Protein AF-A0A165FEC8-F1 (afdb_monomer_lite)

Structure (mmCIF, N/CA/C/O backbone):
data_AF-A0A165FEC8-F1
#
_entry.id   AF-A0A165FEC8-F1
#
loop_
_atom_site.group_PDB
_atom_site.id
_atom_site.type_symbol
_atom_site.label_atom_id
_atom_site.label_alt_id
_atom_site.label_comp_id
_atom_site.label_asym_id
_atom_site.label_entity_id
_atom_site.label_seq_id
_atom_site.pdbx_PDB_ins_code
_atom_site.Cartn_x
_atom_site.Cartn_y
_atom_site.Cartn_z
_atom_site.occupancy
_atom_site.B_iso_or_equiv
_atom_site.auth_seq_id
_atom_site.auth_comp_id
_atom_site.auth_asym_id
_atom_site.auth_atom_id
_atom_site.pdbx_PDB_model_num
ATOM 1 N N . MET A 1 1 ? -7.230 -52.445 -0.172 1.00 41.22 1 MET A N 1
ATOM 2 C CA . MET A 1 1 ? -8.208 -51.425 -0.617 1.00 41.22 1 MET A CA 1
ATOM 3 C C . MET A 1 1 ? -7.921 -50.119 0.121 1.00 41.22 1 MET A C 1
ATOM 5 O O . MET A 1 1 ? -8.339 -49.975 1.259 1.00 41.22 1 MET A O 1
ATOM 9 N N . GLN A 1 2 ? -7.146 -49.203 -0.468 1.00 38.09 2 GLN A N 1
ATOM 10 C CA . GLN A 1 2 ? -6.857 -47.883 0.116 1.00 38.09 2 GLN A CA 1
ATOM 11 C C . GLN A 1 2 ? -7.726 -46.829 -0.575 1.00 38.09 2 GLN A C 1
ATOM 13 O O . GLN A 1 2 ? -7.695 -46.691 -1.796 1.00 38.09 2 GLN A O 1
ATOM 18 N N . ARG A 1 3 ? -8.544 -46.121 0.212 1.00 42.72 3 ARG A N 1
ATOM 19 C CA . ARG A 1 3 ? -9.381 -45.012 -0.255 1.00 42.72 3 ARG A CA 1
ATOM 20 C C . ARG A 1 3 ? -8.489 -43.798 -0.513 1.00 42.72 3 ARG A C 1
ATOM 22 O O . ARG A 1 3 ? -7.896 -43.261 0.416 1.00 42.72 3 ARG A O 1
ATOM 29 N N . SER A 1 4 ? -8.408 -43.381 -1.773 1.00 43.53 4 SER A N 1
ATOM 30 C CA . SER A 1 4 ? -7.780 -42.124 -2.176 1.00 43.53 4 SER A CA 1
ATOM 31 C C . SER A 1 4 ? -8.673 -40.964 -1.725 1.00 43.53 4 SER A C 1
ATOM 33 O O . SER A 1 4 ? -9.794 -40.806 -2.211 1.00 43.53 4 SER A O 1
ATOM 35 N N . ILE A 1 5 ? -8.204 -40.194 -0.743 1.00 47.12 5 ILE A N 1
ATOM 36 C CA . ILE A 1 5 ? -8.852 -38.953 -0.317 1.00 47.12 5 ILE A CA 1
ATOM 37 C C . ILE A 1 5 ? -8.560 -37.922 -1.406 1.00 47.12 5 ILE A C 1
ATOM 39 O O . ILE A 1 5 ? -7.439 -37.436 -1.531 1.00 47.12 5 ILE A O 1
ATOM 43 N N . ARG A 1 6 ? -9.567 -37.605 -2.225 1.00 45.56 6 ARG A N 1
ATOM 44 C CA . ARG A 1 6 ? -9.520 -36.426 -3.091 1.00 45.56 6 ARG A CA 1
ATOM 45 C C . ARG A 1 6 ? -9.589 -35.199 -2.193 1.00 45.56 6 ARG A C 1
ATOM 47 O O . ARG A 1 6 ? -10.635 -34.923 -1.610 1.00 45.56 6 ARG A O 1
ATOM 54 N N . THR A 1 7 ? -8.485 -34.473 -2.082 1.00 43.38 7 THR A N 1
ATOM 55 C CA . THR A 1 7 ? -8.471 -33.132 -1.500 1.00 43.38 7 THR A CA 1
ATOM 56 C C . THR A 1 7 ? -9.323 -32.238 -2.396 1.00 43.38 7 THR A C 1
ATOM 58 O O . THR A 1 7 ? -8.895 -31.834 -3.476 1.00 43.38 7 THR A O 1
ATOM 61 N N . VAL A 1 8 ? -10.566 -31.982 -1.993 1.00 46.44 8 VAL A N 1
ATOM 62 C CA . VAL A 1 8 ? -11.402 -30.971 -2.640 1.00 46.44 8 VAL A CA 1
ATOM 63 C C . VAL A 1 8 ? -10.799 -29.622 -2.260 1.00 46.44 8 VAL A C 1
ATOM 65 O O . VAL A 1 8 ? -10.871 -29.209 -1.105 1.00 46.44 8 VAL A O 1
ATOM 68 N N . SER A 1 9 ? -10.124 -28.979 -3.213 1.00 42.28 9 SER A N 1
A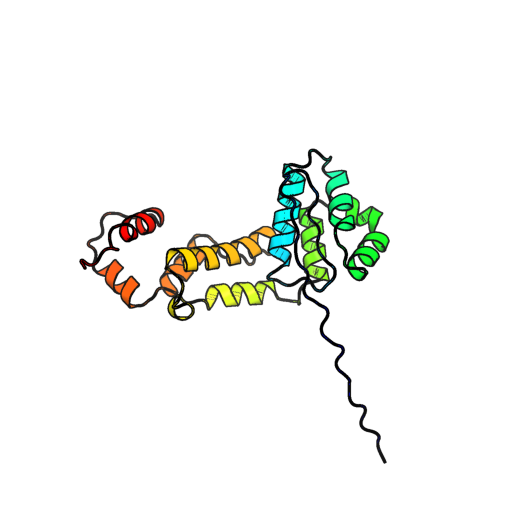TOM 69 C CA . SER A 1 9 ? -9.649 -27.606 -3.053 1.00 42.28 9 SER A CA 1
ATOM 70 C C . SER A 1 9 ? -10.871 -26.712 -2.850 1.00 42.28 9 SER A C 1
ATOM 72 O O . SER A 1 9 ? -11.766 -26.684 -3.697 1.00 42.28 9 SER A O 1
ATOM 74 N N . ALA A 1 10 ? -10.955 -26.049 -1.696 1.00 48.88 10 ALA A N 1
ATOM 75 C CA . ALA A 1 10 ? -12.011 -25.083 -1.432 1.00 48.88 10 ALA A CA 1
ATOM 76 C C . ALA A 1 10 ? -11.959 -23.966 -2.492 1.00 48.88 10 ALA A C 1
ATOM 78 O O . ALA A 1 10 ? -10.859 -23.570 -2.893 1.00 48.88 10 ALA A O 1
ATOM 79 N N . PRO A 1 11 ? -13.110 -23.439 -2.949 1.00 50.84 11 PRO A N 1
ATOM 80 C CA . PRO A 1 11 ? -13.116 -22.317 -3.875 1.00 50.84 11 PRO A CA 1
ATOM 81 C C . PRO A 1 11 ? -12.338 -21.152 -3.258 1.00 50.84 11 PRO A C 1
ATOM 83 O O . PRO A 1 11 ? -12.510 -20.820 -2.083 1.00 50.84 11 PRO A O 1
ATOM 86 N N . ALA A 1 12 ? -11.442 -20.560 -4.048 1.00 66.00 12 ALA A N 1
ATOM 87 C CA . ALA A 1 12 ? -10.668 -19.410 -3.615 1.00 66.00 12 ALA A CA 1
ATOM 88 C C . ALA A 1 12 ? -11.630 -18.299 -3.167 1.00 66.00 12 ALA A C 1
ATOM 90 O O . ALA A 1 12 ? -12.549 -17.952 -3.907 1.00 66.00 12 ALA A O 1
ATOM 91 N N . ALA A 1 13 ? -11.421 -17.752 -1.966 1.00 66.12 13 ALA A N 1
ATOM 92 C CA . ALA A 1 13 ? -12.216 -16.631 -1.470 1.00 66.12 13 ALA A CA 1
ATOM 93 C C . ALA A 1 13 ? -12.252 -15.485 -2.508 1.00 66.12 13 ALA A C 1
ATOM 95 O O . ALA A 1 13 ? -11.235 -15.267 -3.186 1.00 66.12 13 ALA A O 1
ATOM 96 N N . PRO A 1 14 ? -13.386 -14.767 -2.639 1.00 82.94 14 PRO A N 1
ATOM 97 C CA . PRO A 1 14 ? -13.519 -13.658 -3.580 1.00 82.94 14 PRO A CA 1
ATOM 98 C C . PRO A 1 14 ? -12.465 -12.580 -3.304 1.00 82.94 14 PRO A C 1
ATOM 100 O O . PRO A 1 14 ? -11.948 -12.473 -2.191 1.00 82.94 14 PRO A O 1
ATOM 103 N N . LEU A 1 15 ? -12.097 -11.808 -4.325 1.00 87.69 15 LEU A N 1
ATOM 104 C CA . LEU A 1 15 ? -11.164 -10.691 -4.164 1.00 87.69 15 LEU A CA 1
ATOM 105 C C . LEU A 1 15 ? -11.869 -9.516 -3.487 1.00 87.69 15 LEU A C 1
ATOM 107 O O . LEU A 1 15 ? -13.025 -9.233 -3.794 1.00 87.69 15 LEU A O 1
ATOM 111 N N . THR A 1 16 ? -11.164 -8.833 -2.585 1.00 89.31 16 THR A N 1
ATOM 112 C CA . THR A 1 16 ? -11.672 -7.597 -1.976 1.00 89.31 16 THR A CA 1
ATOM 113 C C . THR A 1 16 ? -11.747 -6.486 -3.013 1.00 89.31 16 THR A C 1
ATOM 115 O O . THR A 1 16 ? -10.860 -6.364 -3.856 1.00 89.31 16 THR A O 1
ATOM 118 N N . THR A 1 17 ? -12.712 -5.597 -2.857 1.00 91.19 17 THR A N 1
ATOM 119 C CA . THR A 1 17 ? -12.829 -4.340 -3.598 1.00 91.19 17 THR A CA 1
ATOM 120 C C . THR A 1 17 ? -12.825 -3.187 -2.609 1.00 91.19 17 THR A C 1
ATOM 122 O O . THR A 1 17 ? -13.438 -3.281 -1.543 1.00 91.19 17 THR A O 1
ATOM 125 N N . VAL A 1 18 ? -12.153 -2.098 -2.963 1.00 91.31 18 VAL A N 1
ATOM 126 C CA . VAL A 1 18 ? -12.165 -0.866 -2.175 1.00 91.31 18 VAL A CA 1
ATOM 127 C C . VAL A 1 18 ? -13.265 0.031 -2.723 1.00 91.31 18 VAL A C 1
ATOM 129 O O . VAL A 1 18 ? -13.408 0.199 -3.929 1.00 91.31 18 VAL A O 1
ATOM 132 N N . SER A 1 19 ? -14.099 0.567 -1.842 1.00 90.94 19 SER A N 1
ATOM 133 C CA . SER A 1 19 ? -15.155 1.510 -2.195 1.00 90.94 19 SER A CA 1
ATOM 134 C C . SER A 1 19 ? -14.917 2.817 -1.459 1.00 90.94 19 SER A C 1
ATOM 136 O O . SER A 1 19 ? -14.934 2.862 -0.229 1.00 90.94 19 SER A O 1
ATOM 138 N N . THR A 1 20 ? -14.688 3.885 -2.215 1.00 86.69 20 THR A N 1
ATOM 139 C CA . THR A 1 20 ? -14.615 5.256 -1.709 1.00 86.69 20 THR A CA 1
ATOM 140 C C . THR A 1 20 ? -15.892 5.994 -2.088 1.00 86.69 20 THR A C 1
ATOM 142 O O . THR A 1 20 ? -16.472 5.769 -3.150 1.00 86.69 20 THR A O 1
ATOM 145 N N . SER A 1 21 ? -16.379 6.854 -1.197 1.00 80.06 21 SER A N 1
ATOM 146 C CA . SER A 1 21 ? -17.506 7.726 -1.519 1.00 80.06 21 SER A CA 1
ATOM 147 C C . SER A 1 21 ? -17.010 8.977 -2.257 1.00 80.06 21 SER A C 1
ATOM 149 O O . SER A 1 21 ? -15.848 9.366 -2.142 1.00 80.06 21 SER A O 1
ATOM 151 N N . ASN A 1 22 ? -17.909 9.665 -2.968 1.00 73.56 22 ASN A N 1
ATOM 152 C CA . ASN A 1 22 ? -17.605 10.959 -3.597 1.00 73.56 22 ASN A CA 1
ATOM 153 C C . ASN A 1 22 ? -17.339 12.085 -2.573 1.00 73.56 22 ASN A C 1
ATOM 155 O O . ASN A 1 22 ? -17.002 13.206 -2.956 1.00 73.56 22 ASN A O 1
ATOM 159 N N . LYS A 1 23 ? -17.520 11.828 -1.272 1.00 79.75 23 LYS A N 1
ATOM 160 C CA . LYS A 1 23 ? -17.239 12.773 -0.192 1.00 79.75 23 LYS A CA 1
ATOM 161 C C . LYS A 1 23 ? -15.897 12.429 0.443 1.00 79.75 23 LYS A C 1
ATOM 163 O O . LYS A 1 23 ? -15.724 11.367 1.026 1.00 79.75 23 LYS A O 1
ATOM 168 N N . LEU A 1 24 ? -14.991 13.404 0.450 1.00 78.00 24 LEU A N 1
ATOM 169 C CA . LEU A 1 24 ? -13.624 13.274 0.982 1.00 78.00 24 LEU A CA 1
ATOM 170 C C . LEU A 1 24 ? -13.550 12.823 2.455 1.00 78.00 24 LEU A C 1
ATOM 172 O O . LEU A 1 24 ? -12.507 12.368 2.912 1.00 78.00 24 LEU A O 1
ATOM 176 N N . LYS A 1 25 ? -14.633 13.000 3.221 1.00 87.56 25 LYS A N 1
ATOM 177 C CA . LYS A 1 25 ? -14.684 12.715 4.662 1.00 87.56 25 LYS A CA 1
ATOM 178 C C . LYS A 1 25 ? -15.190 11.318 4.998 1.00 87.56 25 LYS A C 1
ATOM 180 O O . LYS A 1 25 ? -15.132 10.947 6.166 1.00 87.56 25 LYS A O 1
ATOM 185 N N . ASP A 1 26 ? -15.730 10.589 4.027 1.00 89.50 26 ASP A N 1
ATOM 186 C CA . ASP A 1 26 ? -16.346 9.296 4.299 1.00 89.50 26 ASP A CA 1
ATOM 187 C C . ASP A 1 26 ? -15.265 8.223 4.437 1.00 89.50 26 ASP A C 1
ATOM 189 O O . ASP A 1 26 ? -14.264 8.218 3.717 1.00 89.50 26 ASP A O 1
ATOM 193 N N . CYS A 1 27 ? -15.464 7.320 5.396 1.00 91.94 27 CYS A N 1
ATOM 194 C CA . CYS A 1 27 ? -14.553 6.205 5.605 1.00 91.94 27 CYS A CA 1
ATOM 195 C C . CYS A 1 27 ? -14.643 5.249 4.404 1.00 91.94 27 CYS A C 1
ATOM 197 O O . CYS A 1 27 ? -15.759 4.930 3.978 1.00 91.94 27 CYS A O 1
ATOM 199 N N . PRO A 1 28 ? -13.511 4.813 3.825 1.00 94.62 28 PRO A N 1
ATOM 200 C CA . PRO A 1 28 ? -13.537 3.839 2.746 1.00 94.62 28 PRO A CA 1
ATOM 201 C C . PRO A 1 28 ? -14.023 2.492 3.265 1.00 94.62 28 PRO A C 1
ATOM 203 O O . PRO A 1 28 ? -13.765 2.147 4.410 1.00 94.62 28 PRO A O 1
ATOM 206 N N . VAL A 1 29 ? -14.656 1.703 2.403 1.00 95.69 29 VAL A N 1
ATOM 207 C CA . VAL A 1 29 ? -15.111 0.350 2.739 1.00 95.69 29 VAL A CA 1
ATOM 208 C C . VAL A 1 29 ? -14.279 -0.669 1.976 1.00 95.69 29 VAL A C 1
ATOM 210 O O . VAL A 1 29 ? -14.133 -0.569 0.756 1.00 95.69 29 VAL A O 1
ATOM 213 N N . LEU A 1 30 ? -13.759 -1.667 2.688 1.00 94.88 30 LEU A N 1
ATOM 214 C CA . LEU A 1 30 ? -13.128 -2.838 2.088 1.00 94.88 30 LEU A CA 1
ATOM 215 C C . LEU A 1 30 ? -14.135 -3.987 2.105 1.00 94.88 30 LEU A C 1
ATOM 217 O O . LEU A 1 30 ? -14.526 -4.458 3.175 1.00 94.88 30 LEU A O 1
ATOM 221 N N . SER A 1 31 ? -14.572 -4.437 0.928 1.00 94.56 31 SER A N 1
ATOM 222 C CA . SER A 1 31 ? -15.517 -5.553 0.840 1.00 94.56 31 SER A CA 1
ATOM 223 C C . SER A 1 31 ? -14.914 -6.858 1.372 1.00 94.56 31 SER A C 1
ATOM 225 O O . SER A 1 31 ? -13.695 -7.010 1.475 1.00 94.56 31 SER A O 1
ATOM 227 N N . ALA A 1 32 ? -15.779 -7.809 1.735 1.00 92.81 32 ALA A N 1
ATOM 228 C CA . ALA A 1 32 ? -15.339 -9.119 2.198 1.00 92.81 32 ALA A CA 1
ATOM 229 C C . ALA A 1 32 ? -14.569 -9.857 1.090 1.00 92.81 32 ALA A C 1
ATOM 231 O O . ALA A 1 32 ? -14.942 -9.802 -0.084 1.00 92.81 32 ALA A O 1
ATOM 232 N N . GLY A 1 33 ? -13.507 -10.570 1.461 1.00 91.69 33 GLY A N 1
ATOM 233 C CA . GLY A 1 33 ? -12.644 -11.250 0.508 1.00 91.69 33 GLY A CA 1
ATOM 234 C C . GLY A 1 33 ? -11.173 -11.289 0.911 1.00 91.69 33 GLY A C 1
ATOM 235 O O . GLY A 1 33 ? -10.768 -10.987 2.033 1.00 91.69 33 GLY A O 1
ATOM 236 N N . ARG A 1 34 ? -10.337 -11.689 -0.047 1.00 89.56 34 ARG A N 1
ATOM 237 C CA . ARG A 1 34 ? -8.880 -11.751 0.090 1.00 89.56 34 ARG A CA 1
ATOM 238 C C . ARG A 1 34 ? -8.222 -10.476 -0.437 1.00 89.56 34 ARG A C 1
ATOM 240 O O . ARG A 1 34 ? -8.329 -10.175 -1.628 1.00 89.56 34 ARG A O 1
ATOM 247 N N . LEU A 1 35 ? -7.492 -9.794 0.444 1.00 90.56 35 LEU A N 1
ATOM 248 C CA . LEU A 1 35 ? -6.564 -8.726 0.079 1.00 90.56 35 LEU A CA 1
ATOM 249 C C . LEU A 1 35 ? -5.424 -9.288 -0.776 1.00 90.56 35 LEU A C 1
ATOM 251 O O . LEU A 1 35 ? -4.910 -10.379 -0.532 1.00 90.56 35 LEU A O 1
ATOM 255 N N . THR A 1 36 ? -5.034 -8.532 -1.793 1.00 87.12 36 THR A N 1
ATOM 256 C CA . THR A 1 36 ? -3.954 -8.888 -2.715 1.00 87.12 36 THR A CA 1
ATOM 257 C C . THR A 1 36 ? -2.959 -7.743 -2.813 1.00 87.12 36 THR A C 1
ATOM 259 O O . THR A 1 36 ? -3.307 -6.610 -2.478 1.00 87.12 36 THR A O 1
ATOM 262 N N . PRO A 1 37 ? -1.745 -7.985 -3.332 1.00 83.75 37 PRO A N 1
ATOM 263 C CA . PRO A 1 37 ? -0.804 -6.904 -3.608 1.00 83.75 37 PRO A CA 1
ATOM 264 C C . PRO A 1 37 ? -1.353 -5.823 -4.553 1.00 83.75 37 PRO A C 1
ATOM 266 O O . PRO A 1 37 ? -0.840 -4.713 -4.538 1.00 83.75 37 PRO A O 1
ATOM 269 N N . ALA A 1 38 ? -2.393 -6.123 -5.342 1.00 80.62 38 ALA A N 1
ATOM 270 C CA . ALA A 1 38 ? -3.069 -5.148 -6.196 1.00 80.62 38 ALA A CA 1
ATOM 271 C C . ALA A 1 38 ? -4.095 -4.294 -5.427 1.00 80.62 38 ALA A C 1
ATOM 273 O O . ALA A 1 38 ? -4.157 -3.086 -5.623 1.00 80.62 38 ALA A O 1
ATOM 274 N N . THR A 1 39 ? -4.870 -4.903 -4.523 1.00 88.19 39 THR A N 1
ATOM 275 C CA . THR A 1 39 ? -5.973 -4.226 -3.809 1.00 88.19 39 THR A CA 1
ATOM 276 C C . THR A 1 39 ? -5.534 -3.554 -2.507 1.00 88.19 39 THR A C 1
ATOM 278 O O . THR A 1 39 ? -6.106 -2.548 -2.093 1.00 88.19 39 THR A O 1
ATOM 281 N N . PHE A 1 40 ? -4.487 -4.069 -1.860 1.00 89.00 40 PHE A N 1
ATOM 282 C CA . PHE A 1 40 ? -3.935 -3.497 -0.632 1.00 89.00 40 PHE A CA 1
ATOM 283 C C . PHE A 1 40 ? -3.448 -2.040 -0.797 1.00 89.00 40 PHE A C 1
ATOM 285 O O . PHE A 1 40 ? -3.771 -1.204 0.050 1.00 89.00 40 PHE A O 1
ATOM 292 N N . PRO A 1 41 ? -2.725 -1.684 -1.874 1.00 83.19 41 PRO A N 1
ATOM 293 C CA . PRO A 1 41 ? -2.451 -0.301 -2.251 1.00 83.19 41 PRO A CA 1
ATOM 294 C C . PRO A 1 41 ? -3.631 0.656 -2.225 1.00 83.19 41 PRO A C 1
ATOM 296 O O . PRO A 1 41 ? -3.545 1.736 -1.644 1.00 83.19 41 PRO A O 1
ATOM 299 N N . GLU A 1 42 ? -4.717 0.255 -2.877 1.00 87.56 42 GLU A N 1
ATOM 300 C CA . GLU A 1 42 ? -5.912 1.066 -3.045 1.00 87.56 42 GLU A CA 1
ATOM 301 C C . GLU A 1 42 ? -6.550 1.320 -1.679 1.00 87.56 42 GLU A C 1
ATOM 303 O O . GLU A 1 42 ? -6.874 2.458 -1.335 1.00 87.56 42 GLU A O 1
ATOM 308 N N . TRP A 1 43 ? -6.595 0.281 -0.841 1.00 92.81 43 TRP A N 1
ATOM 309 C CA . TRP A 1 43 ? -7.056 0.381 0.537 1.00 92.81 43 TRP A CA 1
ATOM 310 C C . TRP A 1 43 ? -6.177 1.326 1.356 1.00 92.81 43 TRP A C 1
ATOM 312 O O . TRP A 1 43 ? -6.672 2.250 2.002 1.00 92.81 43 TRP A O 1
ATOM 322 N N . SER A 1 44 ? -4.856 1.144 1.283 1.00 90.81 44 SER A N 1
ATOM 323 C CA . SER A 1 44 ? -3.882 1.983 1.979 1.00 90.81 44 SER A CA 1
ATOM 324 C C . SER A 1 44 ? -4.019 3.458 1.595 1.00 90.81 44 SER A C 1
ATOM 326 O O . SER A 1 44 ? -3.991 4.330 2.467 1.00 90.81 44 SER A O 1
ATOM 328 N N . HIS A 1 45 ? -4.187 3.743 0.303 1.00 88.25 45 HIS A N 1
ATOM 329 C CA . HIS A 1 45 ? -4.393 5.094 -0.200 1.00 88.25 45 HIS A CA 1
ATOM 330 C C . HIS A 1 45 ? -5.702 5.692 0.328 1.00 88.25 45 HIS A C 1
ATOM 332 O O . HIS A 1 45 ? -5.697 6.798 0.872 1.00 88.25 45 HIS A O 1
ATOM 338 N N . ALA A 1 46 ? -6.801 4.942 0.238 1.00 92.12 46 ALA A N 1
ATOM 339 C CA . ALA A 1 46 ? -8.110 5.383 0.698 1.00 92.12 46 ALA A CA 1
ATOM 340 C C . ALA A 1 46 ? -8.128 5.682 2.210 1.00 92.12 46 ALA A C 1
ATOM 342 O O . ALA A 1 46 ? -8.673 6.702 2.636 1.00 92.12 46 ALA A O 1
ATOM 343 N N . CYS A 1 47 ? -7.454 4.863 3.024 1.00 93.38 47 CYS A N 1
ATOM 344 C CA . CYS A 1 47 ? -7.333 5.092 4.466 1.00 93.38 47 CYS A CA 1
ATOM 345 C C . CYS A 1 47 ? -6.569 6.383 4.788 1.00 93.38 47 CYS A C 1
ATOM 347 O O . CYS A 1 47 ? -6.977 7.149 5.661 1.00 93.38 47 CYS A O 1
ATOM 349 N N . ARG A 1 48 ? -5.470 6.658 4.071 1.00 91.56 48 ARG A N 1
ATOM 350 C CA . ARG A 1 48 ? -4.693 7.900 4.248 1.00 91.56 48 ARG A CA 1
ATOM 351 C C . ARG A 1 48 ? -5.479 9.122 3.798 1.00 91.56 48 ARG A C 1
ATOM 353 O O . ARG A 1 48 ? -5.404 10.170 4.436 1.00 91.56 48 ARG A O 1
ATOM 360 N N . HIS A 1 49 ? -6.244 8.983 2.718 1.00 91.56 49 HIS A N 1
ATOM 361 C CA . HIS A 1 49 ? -7.146 10.026 2.255 1.00 91.56 49 HIS A CA 1
ATOM 362 C C . HIS A 1 49 ? -8.179 10.369 3.338 1.00 91.56 49 HIS A C 1
ATOM 364 O O . HIS A 1 49 ? -8.310 11.531 3.724 1.00 91.56 49 HIS A O 1
ATOM 370 N N . PHE A 1 50 ? -8.823 9.352 3.914 1.00 93.69 50 PHE A N 1
ATOM 371 C CA . PHE A 1 50 ? -9.742 9.521 5.036 1.00 93.69 50 PHE A CA 1
ATOM 372 C C . PHE A 1 50 ? -9.064 10.148 6.261 1.00 93.69 50 PHE A C 1
ATOM 374 O O . PHE A 1 50 ? -9.586 11.114 6.813 1.00 93.69 50 PHE A O 1
ATOM 381 N N . GLN A 1 51 ? -7.874 9.688 6.661 1.00 93.38 51 GLN A N 1
ATOM 382 C CA . GLN A 1 51 ? -7.123 10.295 7.768 1.00 93.38 51 GLN A CA 1
ATOM 383 C C . GLN A 1 51 ? -6.898 11.796 7.557 1.00 93.38 51 GLN A C 1
ATOM 385 O O . GLN A 1 51 ? -7.080 12.587 8.479 1.00 93.38 51 GLN A O 1
ATOM 390 N N . LYS A 1 52 ? -6.533 12.197 6.337 1.00 92.56 52 LYS A N 1
ATOM 391 C CA . LYS A 1 52 ? -6.247 13.594 6.002 1.00 92.56 52 LYS A CA 1
ATOM 392 C C . LYS A 1 52 ? -7.492 14.485 6.015 1.00 92.56 52 LYS A C 1
ATOM 394 O O . LYS A 1 52 ? -7.387 15.664 6.346 1.00 92.56 52 LYS A O 1
ATOM 399 N N . HIS A 1 53 ? -8.648 13.954 5.620 1.00 92.38 53 HIS A N 1
ATOM 400 C CA . HIS A 1 53 ? -9.827 14.769 5.312 1.00 92.38 53 HIS A CA 1
ATOM 401 C C . HIS A 1 53 ? -11.004 14.597 6.281 1.00 92.38 53 HIS A C 1
ATOM 403 O O . HIS A 1 53 ? -11.863 15.477 6.349 1.00 92.38 53 HIS A O 1
ATOM 409 N N . SER A 1 54 ? -11.047 13.515 7.058 1.00 92.50 54 SER A N 1
ATOM 410 C CA . SER A 1 54 ? -12.165 13.191 7.956 1.00 92.50 54 SER A CA 1
ATOM 411 C C . SER A 1 54 ? -12.349 14.174 9.115 1.00 92.50 54 SER A C 1
ATOM 413 O O . SER A 1 54 ? -13.460 14.309 9.626 1.00 92.50 54 SER A O 1
ATOM 415 N N . GLY A 1 55 ? -11.280 14.864 9.531 1.00 90.50 55 GLY A N 1
ATOM 416 C CA . GLY A 1 55 ? -11.276 15.717 10.725 1.00 90.50 55 GLY A CA 1
ATOM 417 C C . GLY A 1 55 ? -11.394 14.935 12.039 1.00 90.50 55 GLY A C 1
ATOM 418 O O . GLY A 1 55 ? -11.737 15.522 13.060 1.00 90.50 55 GLY A O 1
ATOM 419 N N . LYS A 1 56 ? -11.167 13.617 12.005 1.00 91.44 56 LYS A N 1
ATOM 420 C CA . LYS A 1 56 ? -11.135 12.748 13.185 1.00 91.44 56 LYS A CA 1
ATOM 421 C C . LYS A 1 56 ? -9.801 12.874 13.912 1.00 91.44 56 LYS A C 1
ATOM 423 O O . LYS A 1 56 ? -8.771 13.139 13.289 1.00 91.44 56 LYS A O 1
ATOM 428 N N . ASP A 1 57 ? -9.817 12.614 15.215 1.00 90.56 57 ASP A N 1
ATOM 429 C CA . ASP A 1 57 ? -8.586 12.523 15.990 1.00 90.56 57 ASP A CA 1
ATOM 430 C C . ASP A 1 57 ? -7.747 11.336 15.510 1.00 90.56 57 ASP A C 1
ATOM 432 O O . ASP A 1 57 ? -8.275 10.266 15.205 1.00 90.56 57 ASP A O 1
ATOM 436 N N . ALA A 1 58 ? -6.421 11.494 15.506 1.00 84.81 58 ALA A N 1
ATOM 437 C CA . ALA A 1 58 ? -5.498 10.450 15.056 1.00 84.81 58 ALA A CA 1
ATOM 438 C C . ALA A 1 58 ? -5.692 9.110 15.793 1.00 84.81 58 ALA A C 1
ATOM 440 O O . ALA A 1 58 ? -5.527 8.058 15.182 1.00 84.81 58 ALA A O 1
ATOM 441 N N . LYS A 1 59 ? -6.089 9.158 17.074 1.00 88.19 59 LYS A N 1
ATOM 442 C CA . LYS A 1 59 ? -6.385 7.986 17.917 1.00 88.19 59 LYS A CA 1
ATOM 443 C C . LYS A 1 59 ? -7.649 7.219 17.497 1.00 88.19 59 LYS A C 1
ATOM 445 O O . LYS A 1 59 ? -7.767 6.048 17.823 1.00 88.19 59 LYS A O 1
ATOM 450 N N . ASP A 1 60 ? -8.580 7.867 16.793 1.00 93.25 60 ASP A N 1
ATOM 451 C CA . ASP A 1 60 ? -9.853 7.257 16.392 1.00 93.25 60 ASP A CA 1
ATOM 452 C C . ASP A 1 60 ? -9.782 6.701 14.961 1.00 93.25 60 ASP A C 1
ATOM 454 O O . ASP A 1 60 ? -10.613 5.895 14.562 1.00 93.25 60 ASP A O 1
ATOM 458 N N . ILE A 1 61 ? -8.794 7.112 14.159 1.00 95.19 61 ILE A N 1
ATOM 459 C CA . ILE A 1 61 ? -8.685 6.708 12.747 1.00 95.19 61 ILE A CA 1
ATOM 460 C C . ILE A 1 61 ? -8.672 5.189 12.580 1.00 95.19 61 ILE A C 1
ATOM 462 O O . ILE A 1 61 ? -9.305 4.680 11.655 1.00 95.19 61 ILE A O 1
ATOM 466 N N . ILE A 1 62 ? -7.965 4.474 13.458 1.00 96.31 62 ILE A N 1
ATOM 467 C CA . ILE A 1 62 ? -7.803 3.026 13.332 1.00 96.31 62 ILE A CA 1
ATOM 468 C C . ILE A 1 62 ? -9.119 2.291 13.548 1.00 96.31 62 ILE A C 1
ATOM 470 O O . ILE A 1 62 ? -9.419 1.401 12.760 1.00 96.31 62 ILE A O 1
ATOM 474 N N . SER A 1 63 ? -9.925 2.682 14.537 1.00 95.50 63 SER A N 1
ATOM 475 C CA . SER A 1 63 ? -11.210 2.025 14.784 1.00 95.50 63 SER A CA 1
ATOM 476 C C . SER A 1 63 ? -12.169 2.219 13.612 1.00 95.50 63 SER A C 1
ATOM 478 O O . SER A 1 63 ? -12.731 1.245 13.122 1.00 95.50 63 SER A O 1
ATOM 480 N N . PHE A 1 64 ? -12.254 3.435 13.054 1.00 95.75 64 PHE A N 1
ATOM 481 C CA . PHE A 1 64 ? -13.050 3.688 11.845 1.00 95.75 64 PHE A CA 1
ATOM 482 C C . PHE A 1 64 ? -12.592 2.841 10.652 1.00 95.75 64 PHE A C 1
ATOM 484 O O . PHE A 1 64 ? -13.416 2.222 9.983 1.00 95.75 64 PHE A O 1
ATOM 491 N N . VAL A 1 65 ? -11.286 2.816 10.375 1.00 95.25 65 VAL A N 1
ATOM 492 C CA . VAL A 1 65 ? -10.726 2.060 9.245 1.00 95.25 65 VAL A CA 1
ATOM 493 C C . VAL A 1 65 ? -10.907 0.553 9.443 1.00 95.25 65 VAL A C 1
ATOM 495 O O . VAL A 1 65 ? -11.242 -0.150 8.491 1.00 95.25 65 VAL A O 1
ATOM 498 N N . ALA A 1 66 ? -10.707 0.052 10.663 1.00 95.06 66 ALA A N 1
ATOM 499 C CA . ALA A 1 66 ? -10.831 -1.364 10.969 1.00 95.06 66 ALA A CA 1
ATOM 500 C C . ALA A 1 66 ? -12.286 -1.848 10.887 1.00 95.06 66 ALA A C 1
ATOM 502 O O . ALA A 1 66 ? -12.534 -2.892 10.283 1.00 95.06 66 ALA A O 1
ATOM 503 N N . ASP A 1 67 ? -13.238 -1.067 11.407 1.00 94.19 67 ASP A N 1
ATOM 504 C CA . ASP A 1 67 ? -14.674 -1.363 11.326 1.00 94.19 67 ASP A CA 1
ATOM 505 C C . ASP A 1 67 ? -15.203 -1.321 9.885 1.00 94.19 67 ASP A C 1
ATOM 507 O O . ASP A 1 67 ? -16.184 -1.988 9.552 1.00 94.19 67 ASP A O 1
ATOM 511 N N . ALA A 1 68 ? -14.544 -0.569 9.001 1.00 94.88 68 ALA A N 1
ATOM 512 C CA . ALA A 1 68 ? -14.908 -0.496 7.592 1.00 94.88 68 ALA A CA 1
ATOM 513 C C . ALA A 1 68 ? -14.380 -1.675 6.745 1.00 94.88 68 ALA A C 1
ATOM 515 O O . ALA A 1 68 ? -14.633 -1.735 5.535 1.00 94.88 68 ALA A O 1
ATOM 516 N N . MET A 1 69 ? -13.682 -2.640 7.360 1.00 94.75 69 MET A N 1
ATOM 517 C CA . MET A 1 69 ? -13.325 -3.910 6.728 1.00 94.75 69 MET A CA 1
ATOM 518 C C . MET A 1 69 ? -14.423 -4.955 6.937 1.00 94.75 69 MET A C 1
ATOM 520 O O . MET A 1 69 ? -14.621 -5.470 8.035 1.00 94.75 69 MET A O 1
ATOM 524 N N . LEU A 1 70 ? -15.090 -5.351 5.853 1.00 94.50 70 LEU A N 1
ATOM 525 C CA . LEU A 1 70 ? -16.218 -6.286 5.912 1.00 94.50 70 LEU A CA 1
ATOM 526 C C . LEU A 1 70 ? -15.799 -7.765 5.968 1.00 94.50 70 LEU A C 1
ATOM 528 O O . LEU A 1 70 ? -16.654 -8.642 6.075 1.00 94.50 70 LEU A O 1
ATOM 532 N N . GLU A 1 71 ? -14.503 -8.068 5.875 1.00 94.62 71 GLU A N 1
ATOM 533 C CA . GLU A 1 71 ? -13.985 -9.436 5.953 1.00 94.62 71 GLU A CA 1
ATOM 534 C C . GLU A 1 71 ? -14.049 -9.970 7.401 1.00 94.62 71 GLU A C 1
ATOM 536 O O . GLU A 1 71 ? -13.288 -9.503 8.257 1.00 94.62 71 GLU A O 1
ATOM 541 N N . PRO A 1 72 ? -14.862 -11.008 7.696 1.00 93.62 72 PRO A N 1
ATOM 542 C CA . PRO A 1 72 ? -15.094 -11.459 9.071 1.00 93.62 72 PRO A CA 1
ATOM 543 C C . PRO A 1 72 ? -13.830 -11.908 9.808 1.00 93.62 72 PRO A C 1
ATOM 545 O O . PRO A 1 72 ? -13.716 -11.721 11.019 1.00 93.62 72 PRO A O 1
ATOM 548 N N . ARG A 1 73 ? -12.854 -12.486 9.093 1.00 94.19 73 ARG A N 1
ATOM 549 C CA . ARG A 1 73 ? -11.575 -12.901 9.692 1.00 94.19 73 ARG A CA 1
ATOM 550 C C . ARG A 1 73 ? -10.745 -11.708 10.162 1.00 94.19 73 ARG A C 1
ATOM 552 O O . ARG A 1 73 ? -10.111 -11.797 11.209 1.00 94.19 73 ARG A O 1
ATOM 559 N N . LEU A 1 74 ? -10.767 -10.602 9.417 1.00 94.88 74 LEU A N 1
ATOM 560 C CA . LEU A 1 74 ? -10.065 -9.373 9.793 1.00 94.88 74 LEU A CA 1
ATOM 561 C C . LEU A 1 74 ? -10.785 -8.653 10.930 1.00 94.88 74 LEU A C 1
ATOM 563 O O . LEU A 1 74 ? -10.124 -8.191 11.855 1.00 94.88 74 LEU A O 1
ATOM 567 N N . ALA A 1 75 ? -12.120 -8.652 10.924 1.00 94.06 75 ALA A N 1
ATOM 568 C CA . ALA A 1 75 ? -12.910 -8.147 12.044 1.00 94.06 75 ALA A CA 1
ATOM 569 C C . ALA A 1 75 ? -12.632 -8.937 13.337 1.00 94.06 75 ALA A C 1
ATOM 571 O O . ALA A 1 75 ? -12.419 -8.352 14.395 1.00 94.06 75 ALA A O 1
ATOM 572 N N . ALA A 1 76 ? -12.568 -10.272 13.266 1.00 96.31 76 ALA A N 1
ATOM 573 C CA . ALA A 1 76 ? -12.222 -11.109 14.415 1.00 96.3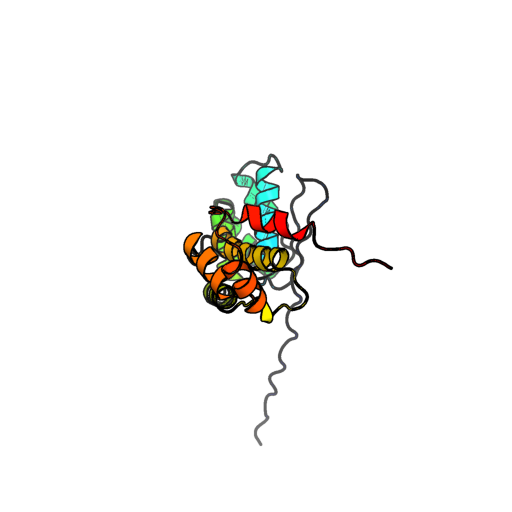1 76 ALA A CA 1
ATOM 574 C C . ALA A 1 76 ? -10.795 -10.840 14.929 1.00 96.31 76 ALA A C 1
ATOM 576 O O . ALA A 1 76 ? -10.592 -10.734 16.138 1.00 96.31 76 ALA A O 1
ATOM 577 N N . TRP A 1 77 ? -9.822 -10.694 14.023 1.00 96.31 77 TRP A N 1
ATOM 578 C CA . TRP A 1 77 ? -8.448 -10.314 14.369 1.00 96.31 77 TRP A CA 1
ATOM 579 C C . TRP A 1 77 ? -8.385 -8.943 15.056 1.00 96.31 77 TRP A C 1
ATOM 581 O O . TRP A 1 77 ? -7.734 -8.817 16.094 1.00 96.31 77 TRP A O 1
ATOM 591 N N . TYR A 1 78 ? -9.097 -7.946 14.520 1.00 96.88 78 TYR A N 1
ATOM 592 C CA . TYR A 1 78 ? -9.179 -6.616 15.115 1.00 96.88 78 TYR A CA 1
ATOM 593 C C . TYR A 1 78 ? -9.801 -6.670 16.512 1.00 96.88 78 TYR A C 1
ATOM 595 O O . TYR A 1 78 ? -9.172 -6.234 17.470 1.00 96.88 78 TYR A O 1
ATOM 603 N N . ASN A 1 79 ? -10.969 -7.300 16.661 1.00 96.62 79 ASN A N 1
ATOM 604 C CA . ASN A 1 79 ? -11.670 -7.405 17.943 1.00 96.62 79 ASN A CA 1
ATOM 605 C C . ASN A 1 79 ? -10.835 -8.115 19.021 1.00 96.62 79 ASN A C 1
ATOM 607 O O . ASN A 1 79 ? -10.817 -7.689 20.173 1.00 96.62 79 ASN A O 1
ATOM 611 N N . ALA A 1 80 ? -10.095 -9.167 18.657 1.00 97.50 80 ALA A N 1
ATOM 612 C CA . ALA A 1 80 ? -9.215 -9.871 19.591 1.00 97.50 80 ALA A CA 1
ATOM 613 C C . ALA A 1 80 ? -8.021 -9.016 20.067 1.00 97.50 80 ALA A C 1
ATOM 615 O O . ALA A 1 80 ? -7.468 -9.272 21.137 1.00 97.50 80 ALA A O 1
ATOM 616 N N . GLY A 1 81 ? -7.610 -8.019 19.278 1.00 95.94 81 GLY A N 1
ATOM 617 C CA . GLY A 1 81 ? -6.454 -7.161 19.539 1.00 95.94 81 GLY A CA 1
ATOM 618 C C . GLY A 1 81 ? -6.785 -5.680 19.723 1.00 95.94 81 GLY A C 1
ATOM 619 O O . GLY A 1 81 ? -5.853 -4.875 19.731 1.00 95.94 81 GLY A O 1
ATOM 620 N N . GLN A 1 82 ? -8.061 -5.314 19.865 1.00 95.94 82 GLN A N 1
ATOM 621 C CA . GLN A 1 82 ? -8.561 -3.949 19.668 1.00 95.94 82 GLN A CA 1
ATOM 622 C C . GLN A 1 82 ? -7.765 -2.907 20.458 1.00 95.94 82 GLN A C 1
ATOM 624 O O . GLN A 1 82 ? -7.187 -1.992 19.883 1.00 95.94 82 GLN A O 1
ATOM 629 N N . THR A 1 83 ? -7.603 -3.113 21.769 1.00 96.06 83 THR A N 1
ATOM 630 C CA . THR A 1 83 ? -6.879 -2.179 22.649 1.00 96.06 83 THR A CA 1
ATOM 631 C C . THR A 1 83 ? -5.424 -1.931 22.234 1.00 96.06 83 THR A C 1
ATOM 633 O O . THR A 1 83 ? -4.870 -0.872 22.532 1.00 96.06 83 THR A O 1
ATOM 636 N N . ARG A 1 84 ? -4.768 -2.911 21.603 1.00 97.00 84 ARG A N 1
ATOM 637 C CA . ARG A 1 84 ? -3.404 -2.774 21.072 1.00 97.00 84 ARG A CA 1
ATOM 638 C C . ARG A 1 84 ? -3.433 -2.101 19.704 1.00 97.00 84 ARG A C 1
ATOM 640 O O . ARG A 1 84 ? -2.628 -1.208 19.468 1.00 97.00 84 ARG A O 1
ATOM 647 N N . ILE A 1 85 ? -4.343 -2.535 18.834 1.00 96.56 85 ILE A N 1
ATOM 648 C CA . ILE A 1 85 ? -4.440 -2.073 17.448 1.00 96.56 85 ILE A CA 1
ATOM 649 C C . ILE A 1 85 ? -4.843 -0.594 17.389 1.00 96.56 85 ILE A C 1
ATOM 651 O O . ILE A 1 85 ? -4.226 0.161 16.648 1.00 96.56 85 ILE A O 1
ATOM 655 N N . ASP A 1 86 ? -5.768 -0.143 18.237 1.00 96.19 86 ASP A N 1
ATOM 656 C CA . ASP A 1 86 ? -6.206 1.262 18.289 1.00 96.19 86 ASP A CA 1
ATOM 657 C C . ASP A 1 86 ? -5.096 2.242 18.703 1.00 96.19 86 ASP A C 1
ATOM 659 O O . ASP A 1 86 ? -5.215 3.448 18.505 1.00 96.19 86 ASP A O 1
ATOM 663 N N . LYS A 1 87 ? -3.997 1.746 19.284 1.00 95.88 87 LYS A N 1
ATOM 664 C CA . LYS A 1 87 ? -2.837 2.570 19.660 1.00 95.88 87 LYS A CA 1
ATOM 665 C C . LYS A 1 87 ? -1.834 2.749 18.524 1.00 95.88 87 LYS A C 1
ATOM 667 O O . LYS A 1 87 ? -0.899 3.532 18.680 1.00 95.88 87 LYS A O 1
ATOM 672 N N . LEU A 1 88 ? -1.987 2.006 17.431 1.00 95.12 88 LEU A N 1
ATOM 673 C CA . LEU A 1 88 ? -1.087 2.077 16.289 1.00 95.12 88 LEU A CA 1
ATOM 674 C C . LEU A 1 88 ? -1.320 3.373 15.512 1.00 95.12 88 LEU A C 1
ATOM 676 O O . LEU A 1 88 ? -2.441 3.865 15.380 1.00 95.12 88 LEU A O 1
ATOM 680 N N . SER A 1 89 ? -0.259 3.904 14.919 1.00 93.06 89 SER A N 1
ATOM 681 C CA . SER A 1 89 ? -0.409 4.835 13.806 1.00 93.06 89 SER A CA 1
ATOM 682 C C . SER A 1 89 ? -1.008 4.117 12.593 1.00 93.06 89 SER A C 1
ATOM 684 O O . SER A 1 89 ? -0.891 2.899 12.441 1.00 93.06 89 SER A O 1
ATOM 686 N N . LEU A 1 90 ? -1.597 4.877 11.662 1.00 92.31 90 LEU A N 1
ATOM 687 C CA . LEU A 1 90 ? -2.130 4.294 10.426 1.00 92.31 90 LEU A CA 1
ATOM 688 C C . LEU A 1 90 ? -1.058 3.515 9.647 1.00 92.31 90 LEU A C 1
ATOM 690 O O . LEU A 1 90 ? -1.352 2.479 9.058 1.00 92.31 90 LEU A O 1
ATOM 694 N N . THR A 1 91 ? 0.188 3.990 9.658 1.00 90.00 91 THR A N 1
ATOM 695 C CA . THR A 1 91 ? 1.305 3.299 9.004 1.00 90.00 91 THR A CA 1
ATOM 696 C C . THR A 1 91 ? 1.597 1.953 9.663 1.00 90.00 91 THR A C 1
ATOM 698 O O . THR A 1 91 ? 1.706 0.962 8.952 1.00 90.00 91 THR A O 1
ATOM 701 N N . GLU A 1 92 ? 1.679 1.892 10.994 1.00 92.12 92 GLU A N 1
ATOM 702 C CA . GLU A 1 92 ? 1.929 0.637 11.720 1.00 92.12 92 GLU A CA 1
ATOM 703 C C . GLU A 1 92 ? 0.782 -0.361 11.532 1.00 92.12 92 GLU A C 1
ATOM 705 O O . GLU A 1 92 ? 1.027 -1.525 11.220 1.00 92.12 92 GLU A O 1
ATOM 710 N N . TYR A 1 93 ? -0.466 0.107 11.621 1.00 94.38 93 TYR A N 1
ATOM 711 C CA . TYR A 1 93 ? -1.647 -0.711 11.352 1.00 94.38 93 TYR A CA 1
ATOM 712 C C . TYR A 1 93 ? -1.622 -1.324 9.945 1.00 94.38 93 TYR A C 1
ATOM 714 O O . TYR A 1 93 ? -1.850 -2.522 9.783 1.00 94.38 93 TYR A O 1
ATOM 722 N N . LEU A 1 94 ? -1.325 -0.520 8.919 1.00 91.81 94 LEU A N 1
ATOM 723 C CA . LEU A 1 94 ? -1.251 -1.003 7.540 1.00 91.81 94 LEU A CA 1
ATOM 724 C C . LEU A 1 94 ? -0.101 -2.000 7.350 1.00 91.81 94 LEU A C 1
ATOM 726 O O . LEU A 1 94 ? -0.269 -2.979 6.626 1.00 91.81 94 LEU A O 1
ATOM 730 N N . THR A 1 95 ? 1.042 -1.796 8.005 1.00 88.81 95 THR A N 1
ATOM 731 C CA . THR A 1 95 ? 2.144 -2.767 7.983 1.00 88.81 95 THR A CA 1
ATOM 732 C C . THR A 1 95 ? 1.702 -4.109 8.563 1.00 88.81 95 THR A C 1
ATOM 734 O O . THR A 1 95 ? 1.846 -5.132 7.894 1.00 88.81 95 THR A O 1
ATOM 737 N N . GLU A 1 96 ? 1.083 -4.116 9.746 1.00 92.62 96 GLU A N 1
ATOM 738 C CA . GLU A 1 96 ? 0.580 -5.352 10.359 1.00 92.62 96 GLU A CA 1
ATOM 739 C C . GLU A 1 96 ? -0.508 -6.024 9.510 1.00 92.62 96 GLU A C 1
ATOM 741 O O . GLU A 1 96 ? -0.509 -7.244 9.340 1.00 92.62 96 GLU A O 1
ATOM 746 N N . LEU A 1 97 ? -1.417 -5.237 8.923 1.00 93.25 97 LEU A N 1
ATOM 747 C CA . LEU A 1 97 ? -2.457 -5.755 8.037 1.00 93.25 97 LEU A CA 1
ATOM 748 C C . LEU A 1 97 ? -1.852 -6.406 6.784 1.00 93.25 97 LEU A C 1
ATOM 750 O O . LEU A 1 97 ? -2.314 -7.467 6.358 1.00 93.25 97 LEU A O 1
ATOM 754 N N . ALA A 1 98 ? -0.817 -5.801 6.194 1.00 89.94 98 ALA A N 1
ATOM 755 C CA . ALA A 1 98 ? -0.107 -6.367 5.051 1.00 89.94 98 ALA A CA 1
ATOM 756 C C . ALA A 1 98 ? 0.588 -7.686 5.415 1.00 89.94 98 ALA A C 1
ATOM 758 O O . ALA A 1 98 ? 0.507 -8.646 4.651 1.00 89.94 98 ALA A O 1
ATOM 759 N N . GLU A 1 99 ? 1.241 -7.755 6.578 1.00 89.19 99 GLU A N 1
ATOM 760 C CA . GLU A 1 99 ? 1.896 -8.973 7.072 1.00 89.19 99 GLU A CA 1
ATOM 761 C C . GLU A 1 99 ? 0.903 -10.105 7.350 1.00 89.19 99 GLU A C 1
ATOM 763 O O . GLU A 1 99 ? 1.203 -11.270 7.085 1.00 89.19 99 GLU A O 1
ATOM 768 N N . LEU A 1 100 ? -0.293 -9.764 7.835 1.00 92.06 100 LEU A N 1
ATOM 769 C CA . LEU A 1 100 ? -1.364 -10.722 8.091 1.00 92.06 100 LEU A CA 1
ATOM 770 C C . LEU A 1 100 ? -1.991 -11.271 6.800 1.00 92.06 100 LEU A C 1
ATOM 772 O O . LEU A 1 100 ? -2.405 -12.431 6.761 1.00 92.06 100 LEU A O 1
ATOM 776 N N . THR A 1 101 ? -2.127 -10.436 5.767 1.00 91.50 101 THR A N 1
ATOM 777 C CA . THR A 1 101 ? -3.006 -10.733 4.621 1.00 91.50 101 THR A CA 1
ATOM 778 C C . THR A 1 101 ? -2.281 -11.081 3.332 1.00 91.50 101 THR A C 1
ATOM 780 O O . THR A 1 101 ? -2.817 -11.844 2.524 1.00 91.50 101 THR A O 1
ATOM 783 N N . LEU A 1 102 ? -1.083 -10.541 3.113 1.00 90.44 102 LEU A N 1
ATOM 784 C CA . LEU A 1 102 ? -0.371 -10.698 1.852 1.00 90.44 102 LEU A CA 1
ATOM 785 C C . LEU A 1 102 ? 0.597 -11.891 1.897 1.00 90.44 102 LEU A C 1
ATOM 787 O O . LEU A 1 102 ? 1.179 -12.189 2.941 1.00 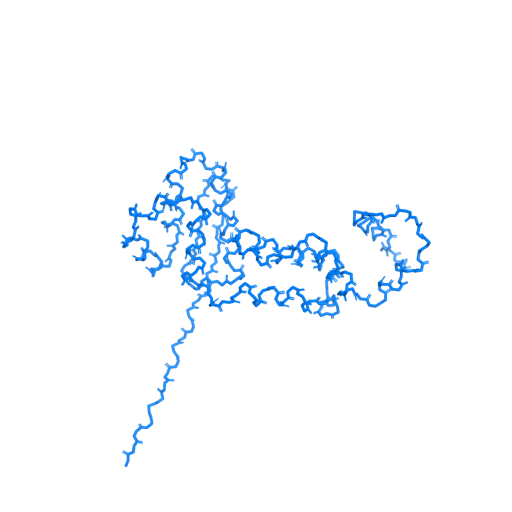90.44 102 LEU A O 1
ATOM 791 N N . PRO A 1 103 ? 0.817 -12.586 0.762 1.00 89.06 103 PRO A N 1
ATOM 792 C CA . PRO A 1 103 ? 1.753 -13.702 0.707 1.00 89.06 103 PRO A CA 1
ATOM 793 C C . PRO A 1 103 ? 3.156 -13.296 1.159 1.00 89.06 103 PRO A C 1
ATOM 795 O O . PRO A 1 103 ? 3.665 -12.240 0.784 1.00 89.06 103 PRO A O 1
ATOM 798 N N . ARG A 1 104 ? 3.833 -14.162 1.915 1.00 87.81 104 ARG A N 1
ATOM 799 C CA . ARG A 1 104 ? 5.219 -13.911 2.324 1.00 87.81 104 ARG A CA 1
ATOM 800 C C . ARG A 1 104 ? 6.093 -13.632 1.096 1.00 87.81 104 ARG A C 1
ATOM 802 O O . ARG A 1 104 ? 6.118 -14.420 0.157 1.00 87.81 104 ARG A O 1
ATOM 809 N N . GLY A 1 105 ? 6.839 -12.528 1.126 1.00 86.44 105 GLY A N 1
ATOM 810 C CA . GLY A 1 105 ? 7.713 -12.136 0.018 1.00 86.44 105 GLY A CA 1
ATOM 811 C C . GLY A 1 105 ? 6.993 -11.462 -1.154 1.00 86.44 105 GLY A C 1
ATOM 812 O O . GLY A 1 105 ? 7.614 -11.270 -2.202 1.00 86.44 105 GLY A O 1
ATOM 813 N N . TRP A 1 106 ? 5.729 -11.056 -0.996 1.00 87.44 106 TRP A N 1
ATOM 814 C CA . TRP A 1 106 ? 5.007 -10.286 -2.012 1.00 87.44 106 TRP A CA 1
ATOM 815 C C . TRP A 1 106 ? 5.762 -9.015 -2.426 1.00 87.44 106 TRP A C 1
ATOM 817 O O . TRP A 1 106 ? 5.757 -8.670 -3.601 1.00 87.44 106 TRP A O 1
ATOM 827 N N . GLN A 1 107 ? 6.486 -8.365 -1.505 1.00 88.31 107 GLN A N 1
ATOM 828 C CA . GLN A 1 107 ? 7.292 -7.182 -1.825 1.00 88.31 107 GLN A CA 1
ATOM 829 C C . GLN A 1 107 ? 8.448 -7.521 -2.770 1.00 88.31 107 GLN A C 1
ATOM 831 O O . GLN A 1 107 ? 8.748 -6.758 -3.683 1.00 88.31 107 GLN A O 1
ATOM 836 N N . ASN A 1 108 ? 9.096 -8.673 -2.564 1.00 91.12 108 ASN A N 1
ATOM 837 C CA . ASN A 1 108 ? 10.160 -9.139 -3.453 1.00 91.12 108 ASN A CA 1
ATOM 838 C C . ASN A 1 108 ? 9.589 -9.526 -4.820 1.00 91.12 108 ASN A C 1
ATOM 840 O O . ASN A 1 108 ? 10.220 -9.252 -5.834 1.00 91.12 108 ASN A O 1
ATOM 844 N N . THR A 1 109 ? 8.394 -10.120 -4.836 1.00 90.38 109 THR A N 1
ATOM 845 C CA . THR A 1 109 ? 7.678 -10.467 -6.072 1.00 90.38 109 THR A CA 1
ATOM 846 C C . THR A 1 109 ? 7.358 -9.204 -6.867 1.00 90.38 109 THR A C 1
ATOM 848 O O . THR A 1 109 ? 7.777 -9.090 -8.012 1.00 90.38 109 THR A O 1
ATOM 851 N N . LEU A 1 110 ? 6.743 -8.204 -6.229 1.00 90.06 110 LEU A N 1
ATOM 852 C CA . LEU A 1 110 ? 6.409 -6.927 -6.860 1.00 90.06 110 LEU A CA 1
ATOM 853 C C . LEU A 1 110 ? 7.659 -6.166 -7.324 1.00 90.06 110 LEU A C 1
ATOM 855 O O . LEU A 1 110 ? 7.680 -5.632 -8.428 1.00 90.06 110 LEU A O 1
ATOM 859 N N . ARG A 1 111 ? 8.735 -6.150 -6.525 1.00 93.56 111 ARG A N 1
ATOM 860 C CA . ARG A 1 111 ? 10.021 -5.578 -6.955 1.00 93.56 111 ARG A CA 1
ATOM 861 C C . ARG A 1 111 ? 10.584 -6.318 -8.170 1.00 93.56 111 ARG A C 1
ATOM 863 O O . ARG A 1 111 ? 11.091 -5.676 -9.083 1.00 93.56 111 ARG A O 1
ATOM 870 N N . GLY A 1 112 ? 10.495 -7.647 -8.184 1.00 93.62 112 GLY A N 1
ATOM 871 C CA . GLY A 1 112 ? 10.887 -8.472 -9.324 1.00 93.62 112 GLY A CA 1
ATOM 872 C C . GLY A 1 112 ? 10.083 -8.136 -10.578 1.00 93.62 112 GLY A C 1
ATOM 873 O O . GLY A 1 112 ? 10.673 -7.959 -11.635 1.00 93.62 112 GLY A O 1
ATOM 874 N N . GLU A 1 113 ? 8.767 -7.955 -10.454 1.00 92.38 113 GLU A N 1
ATOM 875 C CA . GLU A 1 113 ? 7.915 -7.509 -11.561 1.00 92.38 113 GLU A CA 1
ATOM 876 C C . GLU A 1 113 ? 8.329 -6.137 -12.092 1.00 92.38 113 GLU A C 1
ATOM 878 O O . GLU A 1 113 ? 8.410 -5.963 -13.304 1.00 92.38 113 GLU A O 1
ATOM 883 N N . ILE A 1 114 ? 8.614 -5.169 -11.212 1.00 93.75 114 ILE A N 1
ATOM 884 C CA . ILE A 1 114 ? 9.093 -3.839 -11.621 1.00 93.75 114 ILE A CA 1
ATOM 885 C C . ILE A 1 114 ? 10.382 -3.971 -12.442 1.00 93.75 114 ILE A C 1
ATOM 887 O O . ILE A 1 114 ? 10.488 -3.373 -13.508 1.00 93.75 114 ILE A O 1
ATOM 891 N N . LEU A 1 115 ? 11.335 -4.782 -11.970 1.00 95.50 115 LEU A N 1
ATOM 892 C CA . LEU A 1 115 ? 12.630 -4.992 -12.629 1.00 95.50 115 LEU A CA 1
ATOM 893 C C . LEU A 1 115 ? 12.539 -5.827 -13.918 1.00 95.50 115 LEU A C 1
ATOM 895 O O . LEU A 1 115 ? 13.390 -5.706 -14.797 1.00 95.50 115 LEU A O 1
ATOM 899 N N . ALA A 1 116 ? 11.523 -6.678 -14.044 1.00 94.00 116 ALA A N 1
ATOM 900 C CA . ALA A 1 116 ? 11.292 -7.492 -15.235 1.00 94.00 116 ALA A CA 1
ATOM 901 C C . ALA A 1 116 ? 10.437 -6.781 -16.295 1.00 94.00 116 ALA A C 1
ATOM 903 O O . ALA A 1 116 ? 10.413 -7.226 -17.438 1.00 94.00 116 ALA A O 1
ATOM 904 N N . THR A 1 117 ? 9.744 -5.700 -15.928 1.00 93.38 117 THR A N 1
ATOM 905 C CA . THR A 1 117 ? 8.806 -5.002 -16.813 1.00 93.38 117 THR A CA 1
ATOM 906 C C . THR A 1 117 ? 9.538 -4.348 -17.984 1.00 93.38 117 THR A C 1
ATOM 908 O O . THR A 1 117 ? 10.443 -3.535 -17.781 1.00 93.38 117 THR A O 1
ATOM 911 N N . ARG A 1 118 ? 9.090 -4.647 -19.208 1.00 93.44 118 ARG A N 1
ATOM 912 C CA . ARG A 1 118 ? 9.520 -3.977 -20.441 1.00 93.44 118 ARG A CA 1
ATOM 913 C C . ARG A 1 118 ? 8.320 -3.372 -21.156 1.00 93.44 118 ARG A C 1
ATOM 915 O O . ARG A 1 118 ? 7.221 -3.911 -21.103 1.00 93.44 118 ARG A O 1
ATOM 922 N N . MET A 1 119 ? 8.529 -2.269 -21.865 1.00 90.12 119 MET A N 1
ATOM 923 C CA . MET A 1 119 ? 7.479 -1.624 -22.658 1.00 90.12 119 MET A CA 1
ATOM 924 C C . MET A 1 119 ? 6.951 -2.557 -23.761 1.00 90.12 119 MET A C 1
ATOM 926 O O . MET A 1 119 ? 5.765 -2.546 -24.063 1.00 90.12 119 MET A O 1
ATOM 930 N N . THR A 1 120 ? 7.806 -3.429 -24.305 1.00 88.62 120 THR A N 1
ATOM 931 C CA . THR A 1 120 ? 7.433 -4.450 -25.302 1.00 88.62 120 THR A CA 1
ATOM 932 C C . THR A 1 120 ? 6.391 -5.449 -24.803 1.00 88.62 120 THR A C 1
ATOM 934 O O . THR A 1 120 ? 5.672 -6.025 -25.613 1.00 88.62 120 THR A O 1
ATOM 937 N N . ASP A 1 121 ? 6.290 -5.646 -23.487 1.00 90.56 121 ASP A N 1
ATOM 938 C CA . ASP A 1 121 ? 5.304 -6.547 -22.878 1.00 90.56 121 ASP A CA 1
ATOM 939 C C . ASP A 1 121 ? 3.910 -5.892 -22.792 1.00 90.56 121 ASP A C 1
ATOM 941 O O . ASP A 1 121 ? 2.930 -6.537 -22.419 1.00 90.56 121 ASP A O 1
ATOM 945 N N . HIS A 1 122 ? 3.818 -4.605 -23.147 1.00 88.00 122 HIS A N 1
ATOM 946 C CA . HIS A 1 122 ? 2.623 -3.772 -23.072 1.00 88.00 122 HIS A CA 1
ATOM 947 C C . HIS A 1 122 ? 2.408 -2.995 -24.386 1.00 88.00 122 HIS A C 1
ATOM 949 O O . HIS A 1 122 ? 2.478 -1.766 -24.386 1.00 88.00 122 HIS A O 1
ATOM 955 N N . PRO A 1 123 ? 2.138 -3.685 -25.512 1.00 85.25 123 PRO A N 1
ATOM 956 C CA . PRO A 1 123 ? 2.051 -3.058 -26.835 1.00 85.25 123 PRO A CA 1
ATOM 957 C C . PRO A 1 123 ? 0.922 -2.024 -26.956 1.00 85.25 123 PRO A C 1
ATOM 959 O O . PRO A 1 123 ? 0.999 -1.129 -27.791 1.00 85.25 123 PRO A O 1
ATOM 962 N N . ASP A 1 124 ? -0.103 -2.130 -26.108 1.00 89.75 124 ASP A N 1
ATOM 963 C CA . ASP A 1 124 ? -1.256 -1.228 -26.103 1.00 89.75 124 ASP A CA 1
ATOM 964 C C . ASP A 1 124 ? -1.033 0.046 -25.266 1.00 89.75 124 ASP A C 1
ATOM 966 O O . ASP A 1 124 ? -1.875 0.944 -25.280 1.00 89.75 124 ASP A O 1
ATOM 970 N N . LEU A 1 125 ? 0.068 0.136 -24.506 1.00 86.38 125 LEU A N 1
ATOM 971 C CA . LEU A 1 125 ? 0.357 1.291 -23.656 1.00 86.38 125 LEU A CA 1
ATOM 972 C C . LEU A 1 125 ? 1.286 2.283 -24.352 1.00 86.38 125 LEU A C 1
ATOM 974 O O . LEU A 1 125 ? 2.304 1.921 -24.943 1.00 86.38 125 LEU A O 1
ATOM 978 N N . SER A 1 126 ? 0.981 3.571 -24.191 1.00 87.19 126 SER A N 1
ATOM 979 C CA . SER A 1 126 ? 1.948 4.620 -24.498 1.00 87.19 126 SER A CA 1
ATOM 980 C C . SER A 1 126 ? 3.145 4.538 -23.540 1.00 87.19 126 SER A C 1
ATOM 982 O O . SER A 1 126 ? 3.039 4.002 -22.433 1.00 87.19 126 SER A O 1
ATOM 984 N N . PHE A 1 127 ? 4.287 5.126 -23.921 1.00 85.00 127 PHE A N 1
ATOM 985 C CA . PHE A 1 127 ? 5.434 5.249 -23.010 1.00 85.00 127 PHE A CA 1
ATOM 986 C C . PHE A 1 127 ? 5.033 5.903 -21.677 1.00 85.00 127 PHE A C 1
ATOM 988 O O . PHE A 1 127 ? 5.454 5.454 -20.612 1.00 85.00 127 PHE A O 1
ATOM 995 N N . HIS A 1 128 ? 4.200 6.943 -21.736 1.00 85.56 128 HIS A N 1
ATOM 996 C CA . HIS A 1 128 ? 3.747 7.671 -20.558 1.00 85.56 128 HIS A CA 1
ATOM 997 C C . HIS A 1 128 ? 2.910 6.785 -19.624 1.00 85.56 128 HIS A C 1
ATOM 999 O O . HIS A 1 128 ? 3.175 6.736 -18.423 1.00 85.56 128 HIS A O 1
ATOM 1005 N N . ASP A 1 129 ? 1.951 6.034 -20.168 1.00 87.69 129 ASP A N 1
ATOM 1006 C CA . ASP A 1 129 ? 1.095 5.154 -19.364 1.00 87.69 129 ASP A CA 1
ATOM 1007 C C . ASP A 1 129 ? 1.885 3.981 -18.776 1.00 87.69 129 ASP A C 1
ATOM 1009 O O . ASP A 1 129 ? 1.706 3.623 -17.610 1.00 87.69 129 ASP A O 1
ATOM 1013 N N . TRP A 1 130 ? 2.822 3.425 -19.550 1.00 92.19 130 TRP A N 1
ATOM 1014 C CA . TRP A 1 130 ? 3.744 2.395 -19.077 1.00 92.19 130 TRP A CA 1
ATOM 1015 C C . TRP A 1 130 ? 4.640 2.904 -17.940 1.00 92.19 130 TRP A C 1
ATOM 1017 O O . TRP A 1 130 ? 4.766 2.248 -16.903 1.00 92.19 130 TRP A O 1
ATOM 1027 N N . LYS A 1 131 ? 5.216 4.101 -18.092 1.00 91.25 131 LYS A N 1
ATOM 1028 C CA . LYS A 1 131 ? 6.012 4.759 -17.051 1.00 91.25 131 LYS A CA 1
ATOM 1029 C C . LYS A 1 131 ? 5.198 4.948 -15.772 1.00 91.25 131 LYS A C 1
ATOM 1031 O O . LYS A 1 131 ? 5.658 4.546 -14.705 1.00 91.25 131 LYS A O 1
ATOM 1036 N N . ILE A 1 132 ? 3.986 5.500 -15.876 1.00 89.38 132 ILE A N 1
ATOM 1037 C CA . ILE A 1 132 ? 3.087 5.686 -14.727 1.00 89.38 132 ILE A CA 1
ATOM 1038 C C . ILE A 1 132 ? 2.781 4.348 -14.057 1.00 89.38 132 ILE A C 1
ATOM 1040 O O . ILE A 1 132 ? 2.808 4.256 -12.832 1.00 89.38 132 ILE A O 1
ATOM 1044 N N . MET A 1 133 ? 2.516 3.294 -14.829 1.00 91.50 133 MET A N 1
ATOM 1045 C CA . MET A 1 133 ? 2.284 1.957 -14.283 1.00 91.50 133 MET A CA 1
ATOM 1046 C C . MET A 1 133 ? 3.487 1.475 -13.451 1.00 91.50 133 MET A C 1
ATOM 1048 O O . MET A 1 133 ? 3.300 0.984 -12.334 1.00 91.50 133 MET A O 1
ATOM 1052 N N . VAL A 1 134 ? 4.713 1.629 -13.960 1.00 92.56 134 VAL A N 1
ATOM 1053 C CA . VAL A 1 134 ? 5.948 1.234 -13.260 1.00 92.56 134 VAL A CA 1
ATOM 1054 C C . VAL A 1 134 ? 6.180 2.082 -12.001 1.00 92.56 134 VAL A C 1
ATOM 1056 O O . VAL A 1 134 ? 6.448 1.537 -10.926 1.00 92.56 134 VAL A O 1
ATOM 1059 N N . GLU A 1 135 ? 6.014 3.402 -12.099 1.00 92.12 135 GLU A N 1
ATOM 1060 C CA . GLU A 1 135 ? 6.124 4.332 -10.970 1.00 92.12 135 GLU A CA 1
ATOM 1061 C C . GLU A 1 135 ? 5.089 4.033 -9.884 1.00 92.12 135 GLU A C 1
ATOM 1063 O O . GLU A 1 135 ? 5.435 3.983 -8.701 1.00 92.12 135 GLU A O 1
ATOM 1068 N N . ASN A 1 136 ? 3.847 3.742 -10.275 1.00 89.12 136 ASN A N 1
ATOM 1069 C CA . ASN A 1 136 ? 2.780 3.367 -9.357 1.00 89.12 136 ASN A CA 1
ATOM 1070 C C . ASN A 1 136 ? 3.146 2.101 -8.589 1.00 89.12 136 ASN A C 1
ATOM 1072 O O . ASN A 1 136 ? 3.069 2.117 -7.362 1.00 89.12 136 ASN A O 1
ATOM 1076 N N . LYS A 1 137 ? 3.617 1.041 -9.269 1.00 89.19 137 LYS A N 1
ATOM 1077 C CA . LYS A 1 137 ? 4.086 -0.190 -8.605 1.00 89.19 137 LYS A CA 1
ATOM 1078 C C . LYS A 1 137 ? 5.198 0.102 -7.593 1.00 89.19 137 LYS A C 1
ATOM 1080 O O . LYS A 1 137 ? 5.175 -0.441 -6.488 1.00 89.19 137 LYS A O 1
ATOM 1085 N N . ASN A 1 138 ? 6.149 0.974 -7.934 1.00 91.81 138 ASN A N 1
ATOM 1086 C CA . ASN A 1 138 ? 7.228 1.348 -7.021 1.00 91.81 138 ASN A CA 1
ATOM 1087 C C . ASN A 1 138 ? 6.724 2.153 -5.811 1.00 91.81 138 ASN A C 1
ATOM 1089 O O . ASN A 1 138 ? 7.141 1.900 -4.678 1.00 91.81 138 ASN A O 1
ATOM 1093 N N . ALA A 1 139 ? 5.779 3.072 -6.025 1.00 87.25 139 ALA A N 1
ATOM 1094 C CA . ALA A 1 139 ? 5.153 3.849 -4.960 1.00 87.25 139 ALA A CA 1
ATOM 1095 C C . ALA A 1 139 ? 4.451 2.952 -3.928 1.00 87.25 139 ALA A C 1
ATOM 1097 O O . ALA A 1 139 ? 4.475 3.262 -2.736 1.00 87.25 139 ALA A O 1
ATOM 1098 N N . LEU A 1 140 ? 3.907 1.800 -4.343 1.00 81.19 140 LEU A N 1
ATOM 1099 C CA . LEU A 1 140 ? 3.317 0.822 -3.420 1.00 81.19 140 LEU A CA 1
ATOM 1100 C C . LEU A 1 140 ? 4.322 0.337 -2.381 1.00 81.19 140 LEU A C 1
ATOM 1102 O O . LEU A 1 140 ? 4.007 0.285 -1.193 1.00 81.19 140 LEU A O 1
ATOM 1106 N N . LEU A 1 141 ? 5.540 0.015 -2.822 1.00 85.56 141 LEU A N 1
ATOM 1107 C CA . LEU A 1 141 ? 6.609 -0.468 -1.952 1.00 85.56 141 LEU A CA 1
ATOM 1108 C C . LEU A 1 141 ? 7.043 0.601 -0.939 1.00 85.56 141 LEU A C 1
ATOM 1110 O O . LEU A 1 141 ? 7.417 0.249 0.186 1.00 85.56 141 LEU A O 1
ATOM 1114 N N . THR A 1 142 ? 6.949 1.881 -1.314 1.00 84.19 142 THR A N 1
ATOM 1115 C CA . THR A 1 142 ? 7.186 3.031 -0.429 1.00 84.19 142 THR A CA 1
ATOM 1116 C C . THR A 1 142 ? 6.060 3.200 0.586 1.00 84.19 142 THR A C 1
ATOM 1118 O O . THR A 1 142 ? 6.328 3.349 1.776 1.00 84.19 142 THR A O 1
ATOM 1121 N N . LEU A 1 143 ? 4.798 3.137 0.146 1.00 74.94 143 LEU A N 1
ATOM 1122 C CA . LEU A 1 143 ? 3.629 3.356 1.006 1.00 74.94 143 LEU A CA 1
ATOM 1123 C C . LEU A 1 143 ? 3.557 2.357 2.164 1.00 74.94 143 LEU A C 1
ATOM 1125 O O . LEU A 1 143 ? 3.178 2.728 3.274 1.00 74.94 143 LEU A O 1
ATOM 1129 N N . VAL A 1 144 ? 3.938 1.104 1.925 1.00 71.88 144 VAL A N 1
ATOM 1130 C CA . VAL A 1 144 ? 3.942 0.061 2.963 1.00 71.88 144 VAL A CA 1
ATOM 1131 C C . VAL A 1 144 ? 5.226 0.031 3.800 1.00 71.88 144 VAL A C 1
ATOM 1133 O O . VAL A 1 144 ? 5.420 -0.895 4.577 1.00 71.88 144 VAL A O 1
ATOM 1136 N N . GLY A 1 145 ? 6.145 0.986 3.606 1.00 69.81 145 GLY A N 1
ATOM 1137 C CA . GLY A 1 145 ? 7.385 1.074 4.384 1.00 69.81 145 GLY A CA 1
ATOM 1138 C C . GLY A 1 145 ? 8.336 -0.115 4.206 1.00 69.81 145 GLY A C 1
ATOM 1139 O O . GLY A 1 145 ? 9.151 -0.386 5.079 1.00 69.81 145 GLY A O 1
ATOM 1140 N N . SER A 1 146 ? 8.257 -0.841 3.086 1.00 72.12 146 SER A N 1
ATOM 1141 C CA . SER A 1 146 ? 8.957 -2.129 2.927 1.00 72.12 146 SER A CA 1
ATOM 1142 C C . SER A 1 146 ? 10.484 -2.032 2.824 1.00 72.12 146 SER A C 1
ATOM 1144 O O . SER A 1 146 ? 11.169 -3.055 2.869 1.00 72.12 146 SER A O 1
ATOM 1146 N N . GLY A 1 147 ? 11.024 -0.839 2.551 1.00 82.81 147 GLY A N 1
ATOM 1147 C CA . GLY A 1 147 ? 12.423 -0.657 2.144 1.00 82.81 147 GLY A CA 1
ATOM 1148 C C . GLY A 1 147 ? 12.785 -1.363 0.826 1.00 82.81 147 GLY A C 1
ATOM 1149 O O . GLY A 1 147 ? 13.953 -1.409 0.451 1.00 82.81 147 GLY A O 1
ATOM 1150 N N . LYS A 1 148 ? 11.803 -1.943 0.117 1.00 88.56 148 LYS A N 1
ATOM 1151 C CA . LYS A 1 148 ? 11.988 -2.646 -1.162 1.00 88.56 148 LYS A CA 1
ATOM 1152 C C . LYS A 1 148 ? 11.696 -1.771 -2.373 1.00 88.56 148 LYS A C 1
ATOM 1154 O O . LYS A 1 148 ? 11.879 -2.254 -3.488 1.00 88.56 148 LYS A O 1
ATOM 1159 N N . ALA A 1 149 ? 11.292 -0.519 -2.184 1.00 91.56 149 ALA A N 1
ATOM 1160 C CA . ALA A 1 149 ? 11.168 0.433 -3.279 1.00 91.56 149 ALA A CA 1
ATOM 1161 C C . ALA A 1 149 ? 12.529 0.653 -3.967 1.00 91.56 149 ALA A C 1
ATOM 1163 O O . ALA A 1 149 ? 13.591 0.565 -3.344 1.00 91.56 149 ALA A O 1
ATOM 1164 N N . LEU A 1 150 ? 12.504 0.886 -5.274 1.00 93.56 150 LEU A N 1
ATOM 1165 C CA . LEU A 1 150 ? 13.631 1.422 -6.027 1.00 93.56 150 LEU A CA 1
ATOM 1166 C C . LEU A 1 150 ? 13.817 2.896 -5.664 1.00 93.56 150 LEU A C 1
ATOM 1168 O O . LEU A 1 150 ? 12.834 3.620 -5.483 1.00 93.56 150 LEU A O 1
ATOM 1172 N N . THR A 1 151 ? 15.075 3.330 -5.576 1.00 94.12 151 THR A N 1
ATOM 1173 C CA . THR A 1 151 ? 15.401 4.759 -5.496 1.00 94.12 151 THR A CA 1
ATOM 1174 C C . THR A 1 151 ? 15.019 5.446 -6.812 1.00 94.12 151 THR A C 1
ATOM 1176 O O . THR A 1 151 ? 14.863 4.753 -7.824 1.00 94.12 151 THR A O 1
ATOM 1179 N N . PRO A 1 152 ? 14.873 6.781 -6.836 1.00 91.75 152 PRO A N 1
ATOM 1180 C CA . PRO A 1 152 ? 14.590 7.510 -8.071 1.00 91.75 152 PRO A CA 1
ATOM 1181 C C . PRO A 1 152 ? 15.565 7.169 -9.208 1.00 91.75 152 PRO A C 1
ATOM 1183 O O . PRO A 1 152 ? 15.140 6.923 -10.333 1.00 91.75 152 PRO A O 1
ATOM 1186 N N . GLU A 1 153 ? 16.857 7.040 -8.902 1.00 92.12 153 GLU A N 1
ATOM 1187 C CA . GLU A 1 153 ? 17.908 6.736 -9.880 1.00 92.12 153 GLU A CA 1
ATOM 1188 C C . GLU A 1 153 ? 17.793 5.297 -10.403 1.00 92.12 153 GLU A C 1
ATOM 1190 O O . GLU A 1 153 ? 17.914 5.040 -11.602 1.00 92.12 153 GLU A O 1
ATOM 1195 N N . ALA A 1 154 ? 17.517 4.340 -9.510 1.00 93.12 154 ALA A N 1
ATOM 1196 C CA . ALA A 1 154 ? 17.319 2.945 -9.892 1.00 93.12 154 ALA A CA 1
ATOM 1197 C C . ALA A 1 154 ? 16.036 2.754 -10.715 1.00 93.12 154 ALA A C 1
ATOM 1199 O O . ALA A 1 154 ? 16.000 1.921 -11.618 1.00 93.12 154 ALA A O 1
ATOM 1200 N N . LEU A 1 155 ? 14.992 3.532 -10.419 1.00 93.06 155 LEU A N 1
ATOM 1201 C CA . LEU A 1 155 ? 13.750 3.532 -11.182 1.00 93.06 155 LEU A CA 1
ATOM 1202 C C . LEU A 1 155 ? 13.955 4.129 -12.576 1.00 93.06 155 LEU A C 1
ATOM 1204 O O . LEU A 1 155 ? 13.501 3.538 -13.550 1.00 93.06 155 LEU A O 1
ATOM 1208 N N . GLN A 1 156 ? 14.688 5.239 -12.685 1.00 90.69 156 GLN A N 1
ATOM 1209 C CA . GLN A 1 156 ? 15.060 5.811 -13.978 1.00 90.69 156 GLN A CA 1
ATOM 1210 C C . GLN A 1 156 ? 15.866 4.809 -14.813 1.00 90.69 156 GLN A C 1
ATOM 1212 O O . GLN A 1 156 ? 15.515 4.543 -15.960 1.00 90.69 156 GLN A O 1
ATOM 1217 N N . THR A 1 157 ? 16.881 4.183 -14.210 1.00 92.06 157 THR A N 1
ATOM 1218 C CA . THR A 1 157 ? 17.691 3.152 -14.877 1.00 92.06 157 THR A CA 1
ATOM 1219 C C . THR A 1 157 ? 16.821 1.994 -15.379 1.00 92.06 157 THR A C 1
ATOM 1221 O O . THR A 1 157 ? 17.017 1.499 -16.488 1.00 92.06 157 THR A O 1
ATOM 1224 N N . GLN A 1 158 ? 15.827 1.572 -14.588 1.00 93.75 158 GLN A N 1
ATOM 1225 C CA . GLN A 1 158 ? 14.884 0.531 -14.994 1.00 93.75 158 GLN A CA 1
ATOM 1226 C C . GLN A 1 158 ? 14.008 0.968 -16.173 1.00 93.75 158 GLN A C 1
ATOM 1228 O O . GLN A 1 158 ? 13.795 0.182 -17.096 1.00 93.75 158 GLN A O 1
ATOM 1233 N N . LEU A 1 159 ? 13.503 2.204 -16.152 1.00 91.38 159 LEU A N 1
ATOM 1234 C CA . LEU A 1 159 ? 12.691 2.741 -17.241 1.00 91.38 159 LEU A CA 1
ATOM 1235 C C . LEU A 1 159 ? 13.494 2.774 -18.546 1.00 91.38 159 LEU A C 1
ATOM 1237 O O . LEU A 1 159 ? 13.018 2.266 -19.555 1.00 91.38 159 LEU A O 1
ATOM 1241 N N . GLU A 1 160 ? 14.731 3.272 -18.511 1.00 89.00 160 GLU A N 1
ATOM 1242 C CA . GLU A 1 160 ? 15.633 3.319 -19.670 1.00 89.00 160 GLU A CA 1
ATOM 1243 C C . GLU A 1 160 ? 15.965 1.918 -20.215 1.00 89.00 160 GLU A C 1
ATOM 1245 O O . GLU A 1 160 ? 15.975 1.702 -21.430 1.00 89.00 160 GLU A O 1
ATOM 1250 N N . ALA A 1 161 ? 16.194 0.941 -19.331 1.00 89.94 161 ALA A N 1
ATOM 1251 C CA . ALA A 1 161 ? 16.475 -0.446 -19.712 1.00 89.94 161 ALA A CA 1
ATOM 1252 C C . ALA A 1 161 ? 15.253 -1.184 -20.296 1.00 89.94 161 ALA A C 1
ATOM 1254 O O . ALA A 1 161 ? 15.415 -2.142 -21.063 1.00 89.94 161 ALA A O 1
ATOM 1255 N N . GLY A 1 162 ? 14.044 -0.759 -19.919 1.00 88.44 162 GLY A N 1
ATOM 1256 C CA . GLY A 1 162 ? 12.772 -1.340 -20.345 1.00 88.44 162 GLY A CA 1
ATOM 1257 C C . GLY A 1 162 ? 12.168 -0.720 -21.609 1.00 88.44 162 GLY A C 1
ATOM 1258 O O . GLY A 1 162 ? 11.147 -1.229 -22.074 1.00 88.44 162 GLY A O 1
ATOM 1259 N N . LEU A 1 163 ? 12.762 0.343 -22.165 1.00 87.38 163 LEU A N 1
ATOM 1260 C CA . LEU A 1 163 ? 12.259 1.041 -23.356 1.00 87.38 163 LEU A CA 1
ATOM 1261 C C . LEU A 1 163 ? 12.157 0.138 -24.593 1.00 87.38 163 LEU A C 1
ATOM 1263 O O . LEU A 1 163 ? 12.948 -0.788 -24.789 1.00 87.38 163 LEU A O 1
ATOM 1267 N N . HIS A 1 164 ? 11.218 0.477 -25.482 1.00 80.88 164 HIS A N 1
ATOM 1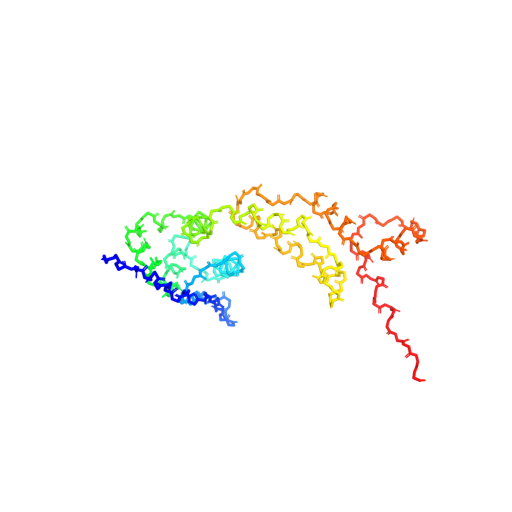268 C CA . HIS A 1 164 ? 11.164 -0.107 -26.820 1.00 80.88 164 HIS A CA 1
ATOM 1269 C C . HIS A 1 164 ? 12.445 0.249 -27.604 1.00 80.88 164 HIS A C 1
ATOM 1271 O O . HIS A 1 164 ? 12.820 1.427 -27.617 1.00 80.88 164 HIS A O 1
ATOM 1277 N N . PRO A 1 165 ? 13.105 -0.705 -28.290 1.00 79.81 165 PRO A N 1
ATOM 1278 C CA . PRO A 1 165 ? 14.342 -0.436 -29.027 1.00 79.81 165 PRO A CA 1
ATOM 1279 C C . PRO A 1 165 ? 14.221 0.710 -30.039 1.00 79.81 165 PRO A C 1
ATOM 1281 O O . PRO A 1 165 ? 15.109 1.551 -30.113 1.00 79.81 165 PRO A O 1
ATOM 1284 N N . GLU A 1 166 ? 13.096 0.799 -30.754 1.00 75.12 166 GLU A N 1
ATOM 1285 C CA . GLU A 1 166 ? 12.851 1.872 -31.734 1.00 75.12 166 GLU A CA 1
ATOM 1286 C C . GLU A 1 166 ? 12.717 3.255 -31.081 1.00 75.12 166 GLU A C 1
ATOM 1288 O O . GLU A 1 166 ? 13.187 4.253 -31.623 1.00 75.12 166 GLU A O 1
ATOM 1293 N N . LEU A 1 167 ? 12.103 3.324 -29.894 1.00 74.69 167 LEU A N 1
ATOM 1294 C CA . LEU A 1 167 ? 11.979 4.576 -29.148 1.00 74.69 167 LEU A CA 1
ATOM 1295 C C . LEU A 1 167 ? 13.343 5.008 -28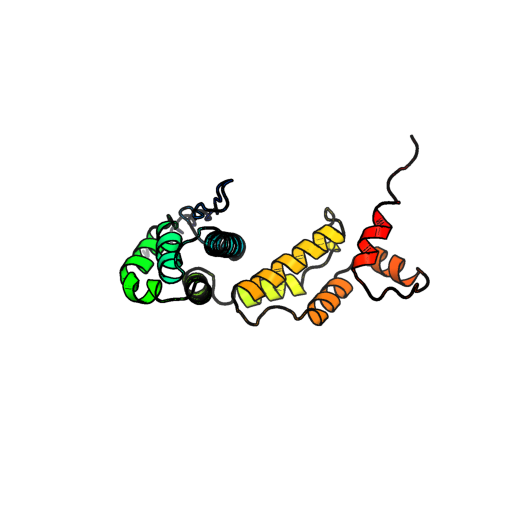.604 1.00 74.69 167 LEU A C 1
ATOM 1297 O O . LEU A 1 167 ? 13.695 6.181 -28.682 1.00 74.69 167 LEU A O 1
ATOM 1301 N N . LYS A 1 168 ? 14.135 4.049 -28.115 1.00 74.31 168 LYS A N 1
ATOM 1302 C CA . LYS A 1 168 ? 15.512 4.282 -27.679 1.00 74.31 168 LYS A CA 1
ATOM 1303 C C . LYS A 1 168 ? 16.383 4.805 -28.825 1.00 74.31 168 LYS A C 1
ATOM 1305 O O . LYS A 1 168 ? 17.076 5.801 -28.660 1.00 74.31 168 LYS A O 1
ATOM 1310 N N . GLU A 1 169 ? 16.283 4.191 -29.999 1.00 73.94 169 GLU A N 1
ATOM 1311 C CA . GLU A 1 169 ? 17.020 4.616 -31.188 1.00 73.94 169 GLU A CA 1
ATOM 1312 C C . GLU A 1 169 ? 16.576 6.004 -31.688 1.00 73.94 169 GLU A C 1
ATOM 1314 O O . GLU A 1 169 ? 17.406 6.803 -32.121 1.00 73.94 169 GLU A O 1
ATOM 1319 N N . SER A 1 170 ? 15.283 6.336 -31.587 1.00 71.19 170 SER A N 1
ATOM 1320 C CA . SER A 1 170 ? 14.785 7.686 -31.888 1.00 71.19 170 SER A CA 1
ATOM 1321 C C . SER A 1 170 ? 15.360 8.742 -30.939 1.00 71.19 170 SER A C 1
ATOM 1323 O O . SER A 1 170 ? 15.692 9.833 -31.396 1.00 71.19 170 SER A O 1
ATOM 1325 N N . LEU A 1 171 ? 15.489 8.427 -29.646 1.00 65.31 171 LEU A N 1
ATOM 1326 C CA . LEU A 1 171 ? 16.048 9.330 -28.632 1.00 65.31 171 LEU A CA 1
ATOM 1327 C C . LEU A 1 171 ? 17.559 9.537 -28.808 1.00 65.31 171 LEU A C 1
ATOM 1329 O O . LEU A 1 171 ? 18.056 10.639 -28.609 1.00 65.31 171 LEU A O 1
ATOM 1333 N N . GLU A 1 172 ? 18.293 8.498 -29.213 1.00 66.88 172 GLU A N 1
ATOM 1334 C CA . GLU A 1 172 ? 19.740 8.575 -29.467 1.00 66.88 172 GLU A CA 1
ATOM 1335 C C . GLU A 1 172 ? 20.084 9.362 -30.748 1.00 66.88 172 GLU A C 1
ATOM 1337 O O . GLU A 1 172 ? 21.190 9.888 -30.876 1.00 66.88 172 GLU A O 1
ATOM 1342 N N . ARG A 1 173 ? 19.146 9.451 -31.703 1.00 60.91 173 ARG A N 1
ATOM 1343 C CA . ARG A 1 173 ? 19.311 10.190 -32.967 1.00 60.91 173 ARG A CA 1
ATOM 1344 C C . ARG A 1 173 ? 18.925 11.670 -32.881 1.00 60.91 173 ARG A C 1
ATOM 1346 O O . ARG A 1 173 ? 19.315 12.432 -33.767 1.00 60.91 173 ARG A O 1
ATOM 1353 N N . GLU A 1 174 ? 18.171 12.092 -31.867 1.00 52.88 174 GLU A N 1
ATOM 1354 C CA . GLU A 1 174 ? 17.900 13.515 -31.641 1.00 52.88 174 GLU A CA 1
ATOM 1355 C C . GLU A 1 174 ? 19.165 14.199 -31.090 1.00 52.88 174 GLU A C 1
ATOM 1357 O O . GLU A 1 174 ? 19.746 13.726 -30.111 1.00 52.88 174 GLU A O 1
ATOM 1362 N N . PRO A 1 175 ? 19.647 15.301 -31.704 1.00 45.22 175 PRO A N 1
ATOM 1363 C CA . PRO A 1 175 ? 20.789 16.023 -31.168 1.00 45.22 175 PRO A CA 1
ATOM 1364 C C . PRO A 1 175 ? 20.418 16.498 -29.769 1.00 45.22 175 PRO A C 1
ATOM 1366 O O . PRO A 1 175 ? 19.374 17.125 -29.601 1.00 45.22 175 PRO A O 1
ATOM 1369 N N . ALA A 1 176 ? 21.269 16.175 -28.793 1.00 47.72 176 ALA A N 1
ATOM 1370 C CA . ALA A 1 176 ? 21.104 16.510 -27.387 1.00 47.72 176 ALA A CA 1
ATOM 1371 C C . ALA A 1 176 ? 20.913 18.024 -27.197 1.00 47.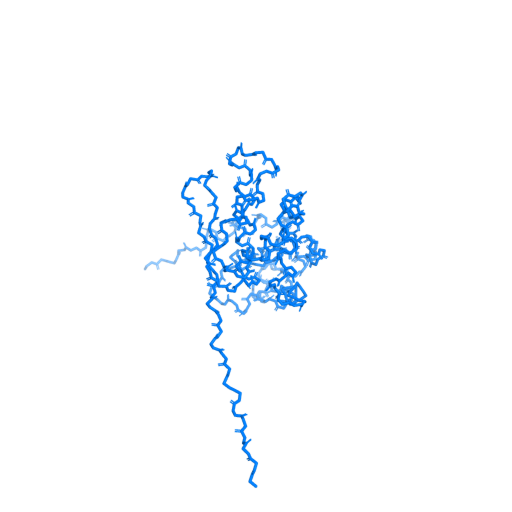72 176 ALA A C 1
ATOM 1373 O O . ALA A 1 176 ? 21.842 18.759 -26.865 1.00 47.72 176 ALA A O 1
ATOM 1374 N N . ILE A 1 177 ? 19.681 18.499 -27.368 1.00 42.16 177 ILE A N 1
ATOM 1375 C CA . ILE A 1 177 ? 19.196 19.630 -26.603 1.00 42.16 177 ILE A CA 1
ATOM 1376 C C . ILE A 1 177 ? 19.349 19.150 -25.168 1.00 42.16 177 ILE A C 1
ATOM 1378 O O . ILE A 1 177 ? 18.960 18.034 -24.828 1.00 42.16 177 ILE A O 1
ATOM 1382 N N . THR A 1 178 ? 20.045 19.935 -24.368 1.00 41.12 178 THR A N 1
ATOM 1383 C CA . THR A 1 178 ? 20.379 19.703 -22.969 1.00 41.12 178 THR A CA 1
ATOM 1384 C C . THR A 1 178 ? 19.103 19.405 -22.182 1.00 41.12 178 THR A C 1
ATOM 1386 O O . THR A 1 178 ? 18.449 20.310 -21.676 1.00 41.12 178 THR A O 1
ATOM 1389 N N . THR A 1 179 ? 18.695 18.139 -22.136 1.00 41.75 179 THR A N 1
ATOM 1390 C CA . THR A 1 179 ? 17.354 17.773 -21.683 1.00 41.75 179 THR A CA 1
ATOM 1391 C C . THR A 1 179 ? 17.456 16.779 -20.544 1.00 41.75 179 THR A C 1
ATOM 1393 O O . THR A 1 179 ? 17.159 15.596 -20.658 1.00 41.75 179 THR A O 1
ATOM 1396 N N . THR A 1 180 ? 17.923 17.286 -19.410 1.00 44.41 180 THR A N 1
ATOM 1397 C CA . THR A 1 180 ? 18.125 16.536 -18.165 1.00 44.41 180 THR A CA 1
ATOM 1398 C C . THR A 1 180 ? 16.806 16.260 -17.430 1.00 44.41 180 THR A C 1
ATOM 1400 O O . THR A 1 180 ? 16.785 16.195 -16.203 1.00 44.41 180 THR A O 1
ATOM 1403 N N . THR A 1 181 ? 15.659 16.183 -18.112 1.00 45.75 181 THR A N 1
ATOM 1404 C CA . THR A 1 181 ? 14.384 16.037 -17.398 1.00 45.75 181 THR A CA 1
ATOM 1405 C C . THR A 1 181 ? 13.320 15.327 -18.219 1.00 45.75 181 THR A C 1
ATOM 1407 O O . THR A 1 181 ? 12.933 15.774 -19.298 1.00 45.75 181 THR A O 1
ATOM 1410 N N . LEU A 1 182 ? 12.815 14.249 -17.618 1.00 47.97 182 LEU A N 1
ATOM 1411 C CA . LEU A 1 182 ? 11.656 13.434 -17.994 1.00 47.97 182 LEU A CA 1
ATOM 1412 C C . LEU A 1 182 ? 10.433 14.262 -18.450 1.00 47.97 182 LEU A C 1
ATOM 1414 O O . LEU A 1 182 ? 9.651 13.796 -19.271 1.00 47.97 182 LEU A O 1
ATOM 1418 N N . ASP A 1 183 ? 10.290 15.497 -17.960 1.00 46.25 183 ASP A N 1
ATOM 1419 C CA . ASP A 1 183 ? 9.169 16.403 -18.254 1.00 46.25 183 ASP A CA 1
ATOM 1420 C C . ASP A 1 183 ? 9.068 16.813 -19.731 1.00 46.25 183 ASP A C 1
ATOM 1422 O O . ASP A 1 183 ? 7.976 17.031 -20.262 1.00 46.25 183 ASP A O 1
ATOM 1426 N N . THR A 1 184 ? 10.196 16.860 -20.432 1.00 49.06 184 THR A N 1
ATOM 1427 C CA . THR A 1 184 ? 10.251 17.218 -21.861 1.00 49.06 184 THR A CA 1
ATOM 1428 C C . THR A 1 184 ? 9.784 16.099 -22.793 1.00 49.06 184 THR A C 1
ATOM 1430 O O . THR A 1 184 ? 9.337 16.375 -23.907 1.00 49.06 184 THR A O 1
ATOM 1433 N N . TRP A 1 185 ? 9.795 14.844 -22.330 1.00 50.34 185 TRP A N 1
ATOM 1434 C CA . TRP A 1 185 ? 9.349 13.687 -23.114 1.00 50.34 185 TRP A CA 1
ATOM 1435 C C . TRP A 1 185 ? 7.834 13.735 -23.362 1.00 50.34 185 TRP A C 1
ATOM 1437 O O . TRP A 1 185 ? 7.344 13.274 -24.392 1.00 50.34 185 TRP A O 1
ATOM 1447 N N . THR A 1 186 ? 7.092 14.360 -22.445 1.00 48.69 186 THR A N 1
ATOM 1448 C CA . THR A 1 186 ? 5.640 14.568 -22.520 1.00 48.69 186 THR A CA 1
ATOM 1449 C C . THR A 1 186 ? 5.233 15.595 -23.580 1.00 48.69 186 THR A C 1
ATOM 1451 O O . THR A 1 186 ? 4.164 15.472 -24.173 1.00 48.69 186 THR A O 1
ATOM 1454 N N . GLN A 1 187 ? 6.075 16.597 -23.857 1.00 46.03 187 GLN A N 1
ATOM 1455 C CA . GLN A 1 187 ? 5.757 17.666 -24.814 1.00 46.03 187 GLN A CA 1
ATOM 1456 C C . GLN A 1 187 ? 6.012 17.273 -26.278 1.00 46.03 187 GLN A C 1
ATOM 1458 O O . GLN A 1 187 ? 5.326 17.778 -27.163 1.00 46.03 187 GLN A O 1
ATOM 1463 N N . GLY A 1 188 ? 6.938 16.348 -26.552 1.00 41.91 188 GLY A N 1
ATOM 1464 C CA . GLY A 1 188 ? 7.274 15.936 -27.924 1.00 41.91 188 GLY A CA 1
ATOM 1465 C C . GLY A 1 188 ? 6.202 15.096 -28.636 1.00 41.91 188 GLY A C 1
ATOM 1466 O O . GLY A 1 188 ? 6.156 15.067 -29.865 1.00 41.91 188 GLY A O 1
ATOM 1467 N N . GLN A 1 189 ? 5.313 14.430 -27.890 1.00 47.22 189 GLN A N 1
ATOM 1468 C CA . GLN A 1 189 ? 4.326 13.489 -28.447 1.00 47.22 189 GLN A CA 1
ATOM 1469 C C . GLN A 1 189 ? 2.978 14.137 -28.813 1.00 47.22 189 GLN A C 1
ATOM 1471 O O . GLN A 1 189 ? 2.234 13.582 -29.619 1.00 47.22 189 GLN A O 1
ATOM 1476 N N . GLY A 1 190 ? 2.670 15.332 -28.291 1.00 39.44 190 GLY A N 1
ATOM 1477 C CA . GLY A 1 190 ? 1.420 16.047 -28.593 1.00 39.44 190 GLY A CA 1
ATOM 1478 C C . GLY A 1 190 ? 1.320 16.590 -30.026 1.00 39.44 190 GLY A C 1
ATOM 1479 O O . GLY A 1 190 ? 0.237 16.965 -30.461 1.00 39.44 190 GLY A O 1
ATOM 1480 N N . SER A 1 191 ? 2.428 16.608 -30.772 1.00 40.78 191 SER A N 1
ATOM 1481 C CA . SER A 1 191 ? 2.513 17.233 -32.103 1.00 40.78 191 SER A CA 1
ATOM 1482 C C . SER A 1 191 ? 2.550 16.235 -33.269 1.00 40.78 191 SER A C 1
ATOM 1484 O O . SER A 1 191 ? 2.757 16.650 -34.407 1.00 40.78 191 SER A O 1
ATOM 1486 N N . ARG A 1 192 ? 2.405 14.922 -33.021 1.00 47.41 192 ARG A N 1
ATOM 1487 C CA . ARG A 1 192 ? 2.590 13.870 -34.047 1.00 47.41 192 ARG A CA 1
ATOM 1488 C C . ARG A 1 192 ? 1.347 13.045 -34.399 1.00 47.41 192 ARG A C 1
ATOM 1490 O O . ARG A 1 192 ? 1.482 12.019 -35.060 1.00 47.41 192 ARG A O 1
ATOM 1497 N N . GLN A 1 193 ? 0.145 13.495 -34.048 1.00 42.41 193 GLN A N 1
ATOM 1498 C CA . GLN A 1 193 ? -1.091 12.901 -34.570 1.00 42.41 193 GLN A CA 1
ATOM 1499 C C . GLN A 1 193 ? -1.865 13.910 -35.418 1.00 42.41 193 GLN A C 1
ATOM 1501 O O . GLN A 1 193 ? -2.601 14.724 -34.884 1.00 42.41 193 GLN A O 1
ATOM 1506 N N . ASP A 1 194 ? -1.655 13.841 -36.735 1.00 33.41 194 ASP A N 1
ATOM 1507 C CA . ASP A 1 194 ? -2.721 13.937 -37.744 1.00 33.41 194 ASP A CA 1
ATOM 1508 C C . ASP A 1 194 ? -2.159 13.549 -39.128 1.00 33.41 194 ASP A C 1
ATOM 1510 O O . ASP A 1 194 ? -1.357 14.292 -39.702 1.00 33.41 194 ASP A O 1
ATOM 1514 N N . PRO A 1 195 ? -2.540 12.393 -39.705 1.00 34.19 195 PRO A N 1
ATOM 1515 C CA . PRO A 1 195 ? -2.375 12.154 -41.133 1.00 34.19 195 PRO A CA 1
ATOM 1516 C C . PRO A 1 195 ? -3.570 12.745 -41.914 1.00 34.19 195 PRO A C 1
ATOM 1518 O O . PRO A 1 195 ? -4.712 12.646 -41.456 1.00 34.19 195 PRO A O 1
ATOM 1521 N N . PRO A 1 196 ? -3.348 13.357 -43.094 1.00 42.62 196 PRO A N 1
ATOM 1522 C CA . PRO A 1 196 ? -4.424 13.947 -43.884 1.00 42.62 196 PRO A CA 1
ATOM 1523 C C . PRO A 1 196 ? -5.344 12.864 -44.469 1.00 42.62 196 PRO A C 1
ATOM 1525 O O . PRO A 1 196 ? -4.882 11.784 -44.840 1.00 42.62 196 PRO A O 1
ATOM 1528 N N . ARG A 1 197 ? -6.644 13.184 -44.530 1.00 42.44 197 ARG A N 1
ATOM 1529 C CA . ARG A 1 197 ? -7.691 12.377 -45.179 1.00 42.44 197 ARG A CA 1
ATOM 1530 C C . ARG A 1 197 ? -7.488 12.248 -46.683 1.00 42.44 197 ARG A C 1
ATOM 1532 O O . ARG A 1 197 ? -7.057 13.249 -47.298 1.00 42.44 197 ARG A O 1
#

Foldseek 3Di:
DDDDDDPPDDPAWDEWAWADDPDQQDAIAIEATAYELVRLLVLLVSLVSNVVRNPDDQLCSQVSSQVRYHHVVSVVVCVVCVVPRSPDGSLVNSLVVCVVGYPPCVLVVLLVCLLPAAVVVPVPDDLVRSLVVSVSSLVSCVSNVVVSHDDPVRSVVSSLVRYDPVVNVVVVPPPDPPDPDPVVVVVVPVPPDDDDD

pLDDT: mean 81.04, std 18.36, range [33.41, 97.5]

Secondary structure (DSSP, 8-state):
--------PPPPPPBP-EE--SSTTSPPEE-SSB--TTHHHHHHHHHHHHHHHS---TTTHHHHHHHTB--HHHHHHHHHHHHHHTTS-HHHHHHHHHHHHSPTTHHHHHHHHHHH--GGG-TTS-HHHHHHHHHHHHHHHHHTT-S-SPPHHHHHHHHHHHS-HHHHHHHHHS-------GGGHHHHSTT------

Sequence (197 aa):
MQRSIRTVSAPAAPLTTVSTSNKLKDCPVLSAGRLTPATFPEWSHACRHFQKHSGKDAKDIISFVADAMLEPRLAAWYNAGQTRIDKLSLTEYLTELAELTLPRGWQNTLRGEILATRMTDHPDLSFHDWKIMVENKNALLTLVGSGKALTPEALQTQLEAGLHPELKESLEREPAITTTTLDTWTQGQGSRQDPPR

Radius of gyration: 22.14 Å; chains: 1; bounding box: 39×71×68 Å

Organism: NCBI:txid1314781